Protein AF-A0AAD8B965-F1 (afdb_monomer)

Secondary structure (DSSP, 8-state):
--PPPPPP-----TTTPPP----HHHHHHHHHHHHHHHHHHHHHHHHHHHHHHHHHHHHHHHHHHHHHHHHHHHHTS--HHHHHHHSPEEEE-SS-EEEE--TTTS-TT-SS--SPPP-------S-----------S-HHHHHHHHHHHHHHHHHHHHHHHHHHHHHHHHHHHHHHHHHHHHHHHHHT--

pLDDT: mean 77.51, std 15.58, range [37.81, 97.12]

Mean predicted aligned error: 17.22 Å

Foldseek 3Di:
DDDDDDDDDDDQDPVNDDDDDDPVVVVVCVVCVVVVVVVVVVVVVVVVVLVVLVVLLVVLVVVLVVVVVVVCVVVPPPPPVCVVLADWDWDDDPPDIDIRHDPLVDPPVPPPPPDDDPPPPDPPPDDPPDPPPPPPPDDPVNVVSVVSNVVSVCVVVVVVVVVVVVVVVVVVVVVVVVVVVVVVVVVVVVD

Sequence (191 aa):
MATSRPKKTNPKNRKTKTFLEFDEKARSEYLRSFHKRKIDRKKLAREKQDKKILAERKEILKQARDLKASHLNQNSSIIPEISTLVDPEIYELPEHTVTIADIGEIDFVGKGGFHLGQNKGFSPESNADETTHTPVTGSKESKSIQHKLAACSNQLSSAKLNAKRMKKKHMLRMKFQAKKKGEKKGKKKKK

Solvent-accessible surface area (backbone atoms only — not comparable to full-atom values): 12141 Å² total; per-residue (Å²): 135,87,79,82,77,83,77,84,80,74,84,78,45,88,89,68,54,83,83,87,79,75,60,64,66,61,50,53,47,62,70,48,39,62,59,53,53,52,50,49,52,53,51,52,52,50,54,54,49,52,53,50,47,52,50,52,45,53,51,53,52,49,53,54,50,53,52,51,51,54,52,48,61,65,66,63,55,72,54,75,86,52,52,69,72,72,52,67,48,75,45,85,50,101,89,51,73,51,73,52,64,60,76,89,77,55,73,85,85,49,99,69,82,82,65,85,72,82,86,72,76,82,75,76,90,67,83,88,86,69,89,74,85,70,84,80,81,84,55,77,64,63,55,51,50,52,52,51,50,51,49,45,53,47,58,66,48,47,59,59,51,51,51,54,52,51,52,53,53,49,53,51,53,50,53,53,53,51,52,58,51,51,56,56,53,58,63,62,70,76,110

Structure (mmCIF, N/CA/C/O backbone):
data_AF-A0AAD8B965-F1
#
_entry.id   AF-A0AAD8B965-F1
#
loop_
_atom_site.group_PDB
_atom_site.id
_atom_site.type_symbol
_atom_site.label_atom_id
_atom_site.label_alt_id
_atom_site.label_comp_id
_atom_site.label_asym_id
_atom_site.label_entity_id
_atom_site.label_seq_id
_atom_site.pdbx_PDB_ins_code
_atom_site.Cartn_x
_atom_site.Cartn_y
_atom_site.Cartn_z
_atom_site.occupancy
_atom_site.B_iso_or_equiv
_atom_site.auth_seq_id
_atom_site.auth_comp_id
_atom_site.auth_asym_id
_atom_site.auth_atom_id
_atom_site.pdbx_PDB_model_num
ATOM 1 N N . MET A 1 1 ? -2.872 -38.553 -52.405 1.00 44.78 1 MET A N 1
ATOM 2 C CA . MET A 1 1 ? -1.884 -37.660 -51.759 1.00 44.78 1 MET A CA 1
ATOM 3 C C . MET A 1 1 ? -0.977 -37.095 -52.845 1.00 44.78 1 MET A C 1
ATOM 5 O O . MET A 1 1 ? -0.110 -37.810 -53.324 1.00 44.78 1 MET A O 1
ATOM 9 N N . ALA A 1 2 ? -1.236 -35.878 -53.333 1.00 50.19 2 ALA A N 1
ATOM 10 C CA . ALA A 1 2 ? -0.435 -35.287 -54.407 1.00 50.19 2 ALA A CA 1
ATOM 11 C C . ALA A 1 2 ? 0.816 -34.614 -53.819 1.00 50.19 2 ALA A C 1
ATOM 13 O O . ALA A 1 2 ? 0.716 -33.609 -53.121 1.00 50.19 2 ALA A O 1
ATOM 14 N N . THR A 1 3 ? 1.994 -35.173 -54.090 1.00 63.88 3 THR A N 1
ATOM 15 C CA . THR A 1 3 ? 3.287 -34.583 -53.721 1.00 63.88 3 THR A CA 1
ATOM 16 C C . THR A 1 3 ? 3.640 -33.471 -54.711 1.00 63.88 3 THR A C 1
ATOM 18 O O . THR A 1 3 ? 3.790 -33.726 -55.910 1.00 63.88 3 THR A O 1
ATOM 21 N N . SER A 1 4 ? 3.761 -32.229 -54.236 1.00 69.62 4 SER A N 1
ATOM 22 C CA . SER A 1 4 ? 4.141 -31.095 -55.082 1.00 69.62 4 SER A CA 1
ATOM 23 C C . SER A 1 4 ? 5.596 -31.232 -55.551 1.00 69.62 4 SER A C 1
ATOM 25 O O . SER A 1 4 ? 6.519 -31.416 -54.761 1.00 69.62 4 SER A O 1
ATOM 27 N N . ARG A 1 5 ? 5.809 -31.162 -56.871 1.00 72.88 5 ARG A N 1
ATOM 28 C CA . ARG A 1 5 ? 7.151 -31.147 -57.471 1.00 72.88 5 ARG A CA 1
ATOM 29 C C . ARG A 1 5 ? 7.876 -29.844 -57.093 1.00 72.88 5 ARG A C 1
ATOM 31 O O . ARG A 1 5 ? 7.256 -28.779 -57.182 1.00 72.88 5 ARG A O 1
ATOM 38 N N . PRO A 1 6 ? 9.167 -29.884 -56.714 1.00 68.50 6 PRO A N 1
ATOM 39 C CA . PRO A 1 6 ? 9.913 -28.672 -56.396 1.00 68.50 6 PRO A CA 1
ATOM 40 C C . PRO A 1 6 ? 10.009 -27.771 -57.636 1.00 68.50 6 PRO A C 1
ATOM 42 O O . PRO A 1 6 ? 10.398 -28.210 -58.720 1.00 68.50 6 PRO A O 1
ATOM 45 N N . LYS A 1 7 ? 9.617 -26.499 -57.488 1.00 75.00 7 LYS A N 1
ATOM 46 C CA . LYS A 1 7 ? 9.691 -25.501 -58.565 1.00 75.00 7 LYS A CA 1
ATOM 47 C C . LYS A 1 7 ? 11.157 -25.228 -58.917 1.00 75.00 7 LYS A C 1
ATOM 49 O O . LYS A 1 7 ? 11.952 -24.915 -58.033 1.00 75.00 7 LYS A O 1
ATOM 54 N N . LYS A 1 8 ? 11.497 -25.297 -60.210 1.00 69.94 8 LYS A N 1
ATOM 55 C CA . LYS A 1 8 ? 12.819 -24.912 -60.733 1.00 69.94 8 LYS A CA 1
ATOM 56 C C . LYS A 1 8 ? 13.090 -23.440 -60.401 1.00 69.94 8 LYS A C 1
ATOM 58 O O . LYS A 1 8 ? 12.331 -22.560 -60.806 1.00 69.94 8 LYS A O 1
ATOM 63 N N . THR A 1 9 ? 14.151 -23.170 -59.644 1.00 69.06 9 THR A N 1
ATOM 64 C CA . THR A 1 9 ? 14.560 -21.810 -59.278 1.00 69.06 9 THR A CA 1
ATOM 65 C C . THR A 1 9 ? 15.365 -21.189 -60.413 1.00 69.06 9 THR A C 1
ATOM 67 O O . THR A 1 9 ? 16.501 -21.591 -60.656 1.00 69.06 9 THR A O 1
ATOM 70 N N . ASN A 1 10 ? 14.788 -20.203 -61.098 1.00 72.31 10 ASN A N 1
ATOM 71 C CA . ASN A 1 10 ? 15.511 -19.404 -62.087 1.00 72.31 10 ASN A CA 1
ATOM 72 C C . ASN A 1 10 ? 16.634 -18.587 -61.410 1.00 72.31 10 ASN A C 1
ATOM 74 O O . ASN A 1 10 ? 16.470 -18.158 -60.260 1.00 72.31 10 ASN A O 1
ATOM 78 N N . PRO A 1 11 ? 17.767 -18.349 -62.096 1.00 75.12 11 PRO A N 1
ATOM 79 C CA . PRO A 1 11 ? 18.889 -17.601 -61.537 1.00 75.12 11 PRO A CA 1
ATOM 80 C C . PRO A 1 11 ? 18.475 -16.167 -61.169 1.00 75.12 11 PRO A C 1
ATOM 82 O O . PRO A 1 11 ? 17.891 -15.436 -61.969 1.00 75.12 11 PRO A O 1
ATOM 85 N N . LYS A 1 12 ? 18.767 -15.760 -59.925 1.00 77.06 12 LYS A N 1
ATOM 86 C CA . LYS A 1 12 ? 18.428 -14.427 -59.400 1.00 77.06 12 LYS A CA 1
ATOM 87 C C . LYS A 1 12 ? 19.371 -13.360 -59.965 1.00 77.06 12 LYS A C 1
ATOM 89 O O . LYS A 1 12 ? 20.449 -13.111 -59.422 1.00 77.06 12 LYS A O 1
ATOM 94 N N . ASN A 1 13 ? 18.910 -12.661 -60.995 1.00 77.56 13 ASN A N 1
ATOM 95 C CA . ASN A 1 13 ? 19.541 -11.462 -61.549 1.00 77.56 13 ASN A CA 1
ATOM 96 C C . ASN A 1 13 ? 19.343 -10.239 -60.638 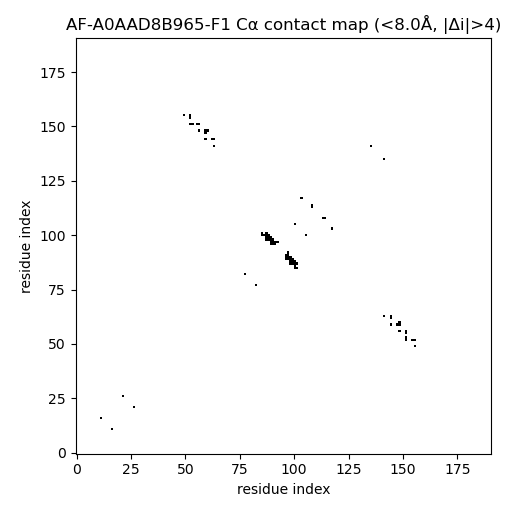1.00 77.56 13 ASN A C 1
ATOM 98 O O . ASN A 1 13 ? 18.435 -10.216 -59.806 1.00 77.56 13 ASN A O 1
ATOM 102 N N . ARG A 1 14 ? 20.158 -9.184 -60.814 1.00 76.94 14 ARG A N 1
ATOM 103 C CA . ARG A 1 14 ? 20.129 -7.952 -59.986 1.00 76.94 14 ARG A CA 1
ATOM 104 C C . ARG A 1 14 ? 18.737 -7.298 -59.908 1.00 76.94 14 ARG A C 1
ATOM 106 O O . ARG A 1 14 ? 18.413 -6.722 -58.881 1.00 76.94 14 ARG A O 1
ATOM 113 N N . LYS A 1 15 ? 17.917 -7.446 -60.960 1.00 77.69 15 LYS A N 1
ATOM 114 C CA . LYS A 1 15 ? 16.522 -6.965 -61.051 1.00 77.69 15 LYS A CA 1
ATOM 115 C C . LYS A 1 15 ? 15.495 -7.859 -60.331 1.00 77.69 15 LYS A C 1
ATOM 117 O O . LYS A 1 15 ? 14.422 -7.395 -59.988 1.00 77.69 15 LYS A O 1
ATOM 122 N N . THR A 1 16 ? 15.818 -9.132 -60.102 1.00 79.75 16 THR A N 1
ATOM 123 C CA . THR A 1 16 ? 14.945 -10.132 -59.446 1.00 79.75 16 THR A CA 1
ATOM 124 C C . THR A 1 16 ? 15.358 -10.433 -58.000 1.00 79.75 16 THR A C 1
ATOM 126 O O . THR A 1 16 ? 14.793 -11.319 -57.359 1.00 79.75 16 THR A O 1
ATOM 129 N N . LYS A 1 17 ? 16.385 -9.746 -57.480 1.00 84.94 17 LYS A N 1
ATOM 130 C CA . LYS A 1 17 ? 16.804 -9.869 -56.080 1.00 84.94 17 LYS A CA 1
ATOM 131 C C . LYS A 1 17 ? 15.895 -9.011 -55.202 1.00 84.94 17 LYS A C 1
ATOM 133 O O . LYS A 1 17 ? 15.689 -7.836 -55.471 1.00 84.94 17 LYS A O 1
ATOM 138 N N . THR A 1 18 ? 15.382 -9.615 -54.138 1.00 83.75 18 THR A N 1
ATOM 139 C CA . THR A 1 18 ? 14.646 -8.930 -53.075 1.00 83.75 18 THR A CA 1
ATOM 140 C C . THR A 1 18 ? 15.640 -8.246 -52.145 1.00 83.75 18 THR A C 1
ATOM 142 O O . THR A 1 18 ? 16.503 -8.919 -51.576 1.00 83.75 18 THR A O 1
ATOM 145 N N . PHE A 1 19 ? 15.524 -6.931 -51.987 1.00 80.31 19 PHE A N 1
ATOM 146 C CA . PHE A 1 19 ? 16.297 -6.183 -51.003 1.00 80.31 19 PHE A CA 1
ATOM 147 C C . PHE A 1 19 ? 15.576 -6.249 -49.658 1.00 80.31 19 PHE A C 1
ATOM 149 O O . PHE A 1 19 ? 14.417 -5.860 -49.547 1.00 80.31 19 PHE A O 1
ATOM 156 N N . LEU A 1 20 ? 16.256 -6.805 -48.656 1.00 83.62 20 LEU A N 1
ATOM 157 C CA . LEU A 1 20 ? 15.787 -6.812 -47.278 1.00 83.62 20 LEU A CA 1
ATOM 158 C C . LEU A 1 20 ? 16.433 -5.619 -46.574 1.00 83.62 20 LEU A C 1
ATOM 160 O O . LEU A 1 20 ? 17.597 -5.687 -46.182 1.00 83.62 20 LEU A O 1
ATOM 164 N N . GLU A 1 21 ? 15.690 -4.528 -46.453 1.00 88.19 21 GLU A N 1
ATOM 165 C CA . GLU A 1 21 ? 16.104 -3.371 -45.668 1.00 88.19 21 GLU A CA 1
ATOM 166 C C . GLU A 1 21 ? 15.424 -3.435 -44.304 1.00 88.19 21 GLU A C 1
ATOM 168 O O . GLU A 1 21 ? 14.207 -3.601 -44.198 1.00 88.19 21 GLU A O 1
ATOM 173 N N . PHE A 1 22 ? 16.223 -3.361 -43.245 1.00 87.88 22 PHE A N 1
ATOM 174 C CA . PHE A 1 22 ? 15.685 -3.271 -41.899 1.00 87.88 22 PHE A CA 1
ATOM 175 C C . PHE A 1 22 ? 15.398 -1.814 -41.587 1.00 87.88 22 PHE A C 1
ATOM 177 O O . PHE A 1 22 ? 16.290 -0.978 -41.699 1.00 87.88 22 PHE A O 1
ATOM 184 N N . ASP A 1 23 ? 14.199 -1.533 -41.086 1.00 93.94 23 ASP A N 1
ATOM 185 C CA . ASP A 1 23 ? 13.953 -0.254 -40.436 1.00 93.94 23 ASP A CA 1
ATOM 186 C C . ASP A 1 23 ? 14.857 -0.145 -39.197 1.00 93.94 23 ASP A C 1
ATOM 188 O O . ASP A 1 23 ? 14.687 -0.844 -38.188 1.00 93.94 23 ASP A O 1
ATOM 192 N N . GLU A 1 24 ? 15.858 0.731 -39.282 1.00 92.19 24 GLU A N 1
ATOM 193 C CA . GLU A 1 24 ? 16.830 0.953 -38.218 1.00 92.19 24 GLU A CA 1
ATOM 194 C C . GLU A 1 24 ? 16.165 1.423 -36.920 1.00 92.19 24 GLU A C 1
ATOM 196 O O . GLU A 1 24 ? 16.634 1.082 -35.826 1.00 92.19 24 GLU A O 1
ATOM 201 N N . LYS A 1 25 ? 15.039 2.147 -37.013 1.00 90.06 25 LYS A N 1
ATOM 202 C CA . LYS A 1 25 ? 14.284 2.606 -35.842 1.00 90.06 25 LYS A CA 1
ATOM 203 C C . LYS A 1 25 ? 13.639 1.419 -35.142 1.00 90.06 25 LYS A C 1
ATOM 205 O O . LYS A 1 25 ? 13.906 1.218 -33.953 1.00 90.06 25 LYS A O 1
ATOM 210 N N . ALA A 1 26 ? 12.906 0.583 -35.877 1.00 89.75 26 ALA A N 1
ATOM 211 C CA . ALA A 1 26 ? 12.306 -0.641 -35.349 1.00 89.75 26 ALA A CA 1
ATOM 212 C C . ALA A 1 26 ? 13.366 -1.602 -34.781 1.00 89.75 26 ALA A C 1
ATOM 214 O O . ALA A 1 26 ? 13.198 -2.149 -33.689 1.00 89.75 26 ALA A O 1
ATOM 215 N N . ARG A 1 27 ? 14.515 -1.745 -35.456 1.00 88.81 27 ARG A N 1
ATOM 216 C CA . ARG A 1 27 ? 15.652 -2.538 -34.961 1.00 88.81 27 ARG A CA 1
ATOM 217 C C . ARG A 1 27 ? 16.195 -1.985 -33.646 1.00 88.81 27 ARG A C 1
ATOM 219 O O . ARG A 1 27 ? 16.423 -2.742 -32.701 1.00 88.81 27 ARG A O 1
ATOM 226 N N . SER A 1 28 ? 16.406 -0.673 -33.566 1.00 88.19 28 SER A N 1
ATOM 227 C CA . SER A 1 28 ? 16.925 -0.027 -32.358 1.00 88.19 28 SER A CA 1
ATOM 228 C C . SER A 1 28 ? 15.962 -0.165 -31.174 1.00 88.19 28 SER A C 1
ATOM 230 O O . SER A 1 28 ? 16.399 -0.413 -30.047 1.00 88.19 28 SER A O 1
ATOM 232 N N . GLU A 1 29 ? 14.656 -0.074 -31.427 1.00 88.38 29 GLU A N 1
ATOM 233 C CA . GLU A 1 29 ? 13.612 -0.260 -30.427 1.00 88.38 29 GLU A CA 1
ATOM 234 C C . GLU A 1 29 ? 13.529 -1.714 -29.964 1.00 88.38 29 GLU A C 1
ATOM 236 O O . GLU A 1 29 ? 13.528 -1.969 -28.756 1.00 88.38 29 GLU A O 1
ATOM 241 N N . TYR A 1 30 ? 13.547 -2.666 -30.896 1.00 86.69 30 TYR A N 1
ATOM 242 C CA . TYR A 1 30 ? 13.560 -4.093 -30.596 1.00 86.69 30 TYR A CA 1
ATOM 243 C C . TYR A 1 30 ? 14.762 -4.467 -29.719 1.00 86.69 30 TYR A C 1
ATOM 245 O O . TYR A 1 30 ? 14.600 -5.110 -28.678 1.00 86.69 30 TYR A O 1
ATOM 253 N N . LEU A 1 31 ? 15.957 -3.977 -30.058 1.00 87.69 31 LEU A N 1
ATOM 254 C CA . LEU A 1 31 ? 17.174 -4.220 -29.279 1.00 87.69 31 LEU A CA 1
ATOM 255 C C . LEU A 1 31 ? 17.156 -3.513 -27.911 1.00 87.69 31 LEU A C 1
ATOM 257 O O . LEU A 1 31 ? 17.631 -4.070 -26.919 1.00 87.69 31 LEU A O 1
ATOM 261 N N . ARG A 1 32 ? 16.563 -2.316 -27.801 1.00 87.69 32 ARG A N 1
ATOM 262 C CA . ARG A 1 32 ? 16.412 -1.595 -26.518 1.00 87.69 32 ARG A CA 1
ATOM 263 C C . ARG A 1 32 ? 15.231 -2.083 -25.668 1.00 87.69 32 ARG A C 1
ATOM 265 O O . ARG A 1 32 ? 15.167 -1.766 -24.475 1.00 87.69 32 ARG A O 1
ATOM 272 N N . SER A 1 33 ? 14.326 -2.882 -26.232 1.00 88.69 33 SER A N 1
ATOM 273 C CA . SER A 1 33 ? 13.094 -3.355 -25.583 1.00 88.69 33 SER A CA 1
ATOM 274 C C . SER A 1 33 ? 13.343 -4.146 -24.295 1.00 88.69 33 SER A C 1
ATOM 276 O O . SER A 1 33 ? 12.502 -4.154 -23.398 1.00 88.69 33 SER A O 1
ATOM 278 N N . PHE A 1 34 ? 14.504 -4.792 -24.146 1.00 89.12 34 PHE A N 1
ATOM 279 C CA . PHE A 1 34 ? 14.860 -5.522 -22.926 1.00 89.12 34 PHE A CA 1
ATOM 280 C C . PHE A 1 34 ? 14.922 -4.609 -21.702 1.00 89.12 34 PHE A C 1
ATOM 282 O O . PHE A 1 34 ? 14.469 -4.992 -20.620 1.00 89.12 34 PHE A O 1
ATOM 289 N N . HIS A 1 35 ? 15.452 -3.394 -21.868 1.00 88.50 35 HIS A N 1
ATOM 290 C CA . HIS A 1 35 ? 15.489 -2.410 -20.794 1.00 88.50 35 HIS A CA 1
ATOM 291 C C . HIS A 1 35 ? 14.080 -1.926 -20.446 1.00 88.50 35 HIS A C 1
ATOM 293 O O . HIS A 1 35 ? 13.740 -1.894 -19.263 1.00 88.50 35 HIS A O 1
ATOM 299 N N . LYS A 1 36 ? 13.252 -1.649 -21.468 1.00 90.06 36 LYS A N 1
ATOM 300 C CA . LYS A 1 36 ? 11.836 -1.277 -21.303 1.00 90.06 36 LYS A CA 1
ATOM 301 C C . LYS A 1 36 ? 11.087 -2.351 -20.505 1.00 90.06 36 LYS A C 1
ATOM 303 O O . LYS A 1 36 ? 10.691 -2.104 -19.372 1.00 90.06 36 LYS A O 1
ATOM 308 N N . ARG A 1 37 ? 11.101 -3.603 -20.979 1.00 90.88 37 ARG A N 1
ATOM 309 C CA . ARG A 1 37 ? 10.468 -4.745 -20.294 1.00 90.88 37 ARG A CA 1
ATOM 310 C C . ARG A 1 37 ? 10.995 -4.960 -18.874 1.00 90.88 37 ARG A C 1
ATOM 312 O O . ARG A 1 37 ? 10.243 -5.345 -17.984 1.00 90.88 37 ARG A O 1
ATOM 319 N N . LYS A 1 38 ? 12.291 -4.732 -18.624 1.00 94.88 38 LYS A N 1
ATOM 320 C CA . LYS A 1 38 ? 12.863 -4.818 -17.269 1.00 94.88 38 LYS A CA 1
ATOM 321 C C . LYS A 1 38 ? 12.307 -3.728 -16.351 1.00 94.88 38 LYS A C 1
ATOM 323 O O . LYS A 1 38 ? 12.058 -4.013 -15.181 1.00 94.88 38 LYS A O 1
ATOM 328 N N . ILE A 1 39 ? 12.139 -2.504 -16.847 1.00 93.69 39 ILE A N 1
ATOM 329 C CA . ILE A 1 39 ? 11.491 -1.419 -16.101 1.00 93.69 39 ILE A CA 1
ATOM 330 C C . ILE A 1 39 ? 10.025 -1.764 -15.845 1.00 93.69 39 ILE A C 1
ATOM 332 O O . ILE A 1 39 ? 9.587 -1.659 -14.700 1.00 93.69 39 ILE A O 1
ATOM 336 N N . ASP A 1 40 ? 9.308 -2.249 -16.855 1.00 93.69 40 ASP A N 1
ATOM 337 C CA . ASP A 1 40 ? 7.887 -2.587 -16.746 1.00 93.69 40 ASP A CA 1
ATOM 338 C C . ASP A 1 40 ? 7.660 -3.689 -15.714 1.00 93.69 40 ASP A C 1
ATOM 340 O O . ASP A 1 40 ? 6.857 -3.527 -14.798 1.00 93.69 40 ASP A O 1
ATOM 344 N N . ARG A 1 41 ? 8.463 -4.761 -15.755 1.00 96.19 41 ARG A N 1
ATOM 345 C CA . ARG A 1 41 ? 8.431 -5.815 -14.729 1.00 96.19 41 ARG A CA 1
ATOM 346 C C . ARG A 1 41 ? 8.687 -5.269 -13.324 1.00 96.19 41 ARG A C 1
ATOM 348 O O . ARG A 1 41 ? 8.003 -5.664 -12.386 1.00 96.19 41 ARG A O 1
ATOM 3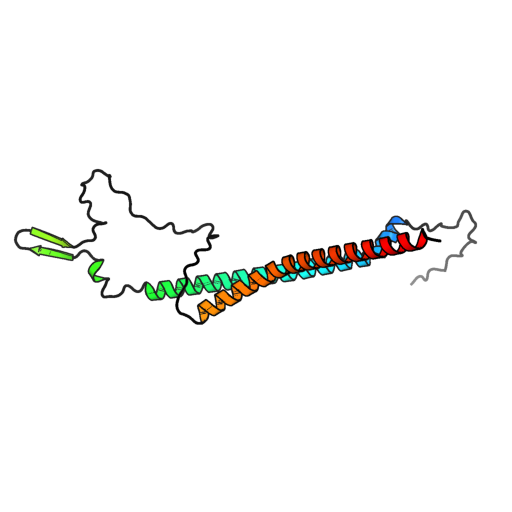55 N N . LYS A 1 42 ? 9.642 -4.345 -13.157 1.00 94.38 42 LYS A N 1
ATOM 356 C CA . LYS A 1 42 ? 9.905 -3.695 -11.858 1.00 94.38 42 LYS A CA 1
ATOM 357 C C . LYS A 1 42 ? 8.749 -2.806 -11.404 1.00 94.38 42 LYS A C 1
ATOM 359 O O . LYS A 1 42 ? 8.489 -2.718 -10.208 1.00 94.38 42 LYS A O 1
ATOM 364 N N . LYS A 1 43 ? 8.095 -2.100 -12.327 1.00 94.69 43 LYS A N 1
ATOM 365 C CA 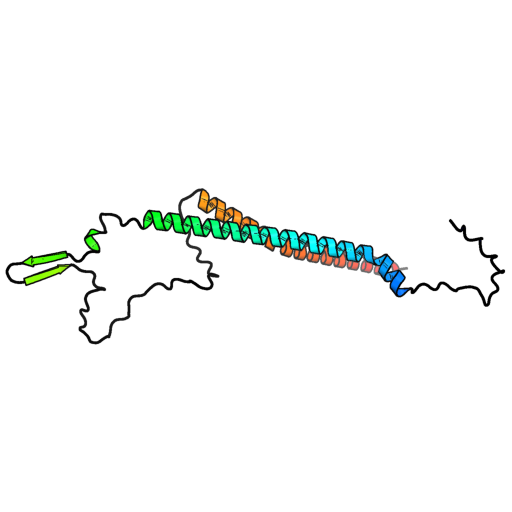. LYS A 1 43 ? 6.922 -1.271 -12.034 1.00 94.69 43 LYS A CA 1
ATOM 366 C C . LYS A 1 43 ? 5.762 -2.153 -11.575 1.00 94.69 43 LYS A C 1
ATOM 368 O O . LYS A 1 43 ? 5.263 -1.947 -10.478 1.00 94.69 43 LYS A O 1
ATOM 373 N N . LEU A 1 44 ? 5.462 -3.203 -12.333 1.00 97.12 44 LEU A N 1
ATOM 374 C CA . LEU A 1 44 ? 4.409 -4.167 -12.030 1.00 97.12 44 LEU A CA 1
ATOM 375 C C . LEU A 1 44 ? 4.648 -4.883 -10.691 1.00 97.12 44 LEU A C 1
ATOM 377 O O . LEU A 1 44 ? 3.721 -5.041 -9.903 1.00 97.12 44 LEU A O 1
ATOM 381 N N . ALA A 1 45 ? 5.890 -5.278 -10.390 1.00 95.44 45 ALA A N 1
ATOM 382 C CA . ALA A 1 45 ? 6.230 -5.871 -9.096 1.00 95.44 45 ALA A CA 1
ATOM 383 C C . ALA A 1 45 ? 5.987 -4.902 -7.925 1.00 95.44 45 ALA A C 1
ATOM 385 O O . ALA A 1 45 ? 5.411 -5.312 -6.920 1.00 95.44 45 ALA A O 1
ATOM 386 N N . ARG A 1 46 ? 6.364 -3.622 -8.071 1.00 91.12 46 ARG A N 1
ATOM 387 C CA . ARG A 1 46 ? 6.099 -2.589 -7.054 1.00 91.12 46 ARG A CA 1
ATOM 388 C C . ARG A 1 46 ? 4.607 -2.354 -6.858 1.00 91.12 46 ARG A C 1
ATOM 390 O O . ARG A 1 46 ? 4.142 -2.411 -5.733 1.00 91.12 46 ARG A O 1
ATOM 397 N N . GLU A 1 47 ? 3.849 -2.195 -7.939 1.00 94.19 47 GLU A N 1
ATOM 398 C CA . GLU A 1 47 ? 2.395 -2.010 -7.860 1.00 94.19 47 GLU A CA 1
ATOM 399 C C . GLU A 1 47 ? 1.699 -3.199 -7.187 1.00 94.19 47 GLU A C 1
ATOM 401 O O . GLU A 1 47 ? 0.777 -3.012 -6.398 1.00 94.19 47 GLU A O 1
ATOM 406 N N . LYS A 1 48 ? 2.148 -4.432 -7.459 1.00 95.88 48 LYS A N 1
ATOM 407 C CA . LYS A 1 48 ? 1.646 -5.625 -6.763 1.00 95.88 48 LYS A CA 1
ATOM 408 C C . LYS A 1 48 ? 1.967 -5.600 -5.269 1.00 95.88 48 LYS A C 1
ATOM 410 O O . LYS A 1 48 ? 1.118 -6.001 -4.482 1.00 95.88 48 LYS A O 1
ATOM 415 N N . GLN A 1 49 ? 3.162 -5.161 -4.877 1.00 93.00 49 GLN A N 1
ATOM 416 C CA . GLN A 1 49 ? 3.530 -5.025 -3.464 1.00 93.00 49 GLN A CA 1
ATOM 417 C C . GLN A 1 49 ? 2.707 -3.934 -2.771 1.00 93.00 49 GLN A C 1
ATOM 419 O O . GLN A 1 49 ? 2.126 -4.198 -1.724 1.00 93.00 49 GLN A O 1
ATOM 424 N N . ASP A 1 50 ? 2.572 -2.759 -3.387 1.00 91.94 50 ASP A N 1
ATOM 425 C CA . ASP A 1 50 ? 1.796 -1.645 -2.833 1.00 91.94 50 ASP A CA 1
ATOM 426 C C . ASP A 1 50 ? 0.320 -2.034 -2.647 1.00 91.94 50 ASP A C 1
ATOM 428 O O . ASP A 1 50 ? -0.267 -1.770 -1.599 1.00 91.94 50 ASP A O 1
ATOM 432 N N . LYS A 1 51 ? -0.269 -2.741 -3.623 1.00 95.44 51 LYS A N 1
ATOM 433 C CA . LYS A 1 51 ? -1.638 -3.275 -3.520 1.00 95.44 51 LYS A CA 1
ATOM 434 C C . LYS A 1 51 ? -1.803 -4.253 -2.355 1.00 95.44 51 LYS A C 1
ATOM 436 O O . LYS A 1 51 ? -2.818 -4.184 -1.670 1.00 95.44 51 LYS A O 1
ATOM 441 N N . LYS A 1 52 ? -0.825 -5.136 -2.119 1.00 95.19 52 LYS A N 1
ATOM 442 C CA . LYS A 1 52 ? -0.847 -6.068 -0.979 1.00 95.19 52 LYS A CA 1
ATOM 443 C C . LYS A 1 52 ? -0.816 -5.321 0.353 1.00 95.19 52 LYS A C 1
ATOM 445 O O . LYS A 1 52 ? -1.688 -5.548 1.178 1.00 95.19 52 LYS A O 1
ATOM 450 N N . ILE A 1 53 ? 0.094 -4.358 0.508 1.00 94.50 53 ILE A N 1
ATOM 451 C CA . ILE A 1 53 ? 0.213 -3.565 1.743 1.00 94.50 53 ILE A CA 1
ATOM 452 C C . ILE A 1 53 ? -1.063 -2.750 2.009 1.00 94.50 53 ILE A C 1
ATOM 454 O O . ILE A 1 53 ? -1.500 -2.622 3.150 1.00 94.50 53 ILE A O 1
ATOM 458 N N . LEU A 1 54 ? -1.691 -2.198 0.965 1.00 94.50 54 LEU A N 1
ATOM 459 C CA . LEU A 1 54 ? -2.962 -1.481 1.106 1.00 94.50 54 LEU A CA 1
ATOM 460 C C . LEU A 1 54 ? -4.114 -2.407 1.517 1.00 94.50 54 LEU A C 1
ATOM 462 O O . LEU A 1 54 ? -4.930 -2.015 2.350 1.00 94.50 54 LEU A O 1
ATOM 466 N N . ALA A 1 55 ? -4.175 -3.618 0.958 1.00 95.75 55 ALA A N 1
ATOM 467 C CA . ALA A 1 55 ? -5.166 -4.619 1.345 1.00 95.75 55 ALA A CA 1
ATOM 468 C C . ALA A 1 55 ? -4.978 -5.058 2.807 1.00 95.75 55 ALA A C 1
ATOM 470 O O . ALA A 1 55 ? -5.934 -5.006 3.576 1.00 95.75 55 ALA A O 1
ATOM 471 N N . GLU A 1 56 ? -3.741 -5.368 3.209 1.00 93.69 56 GLU A N 1
ATOM 472 C CA . GLU A 1 56 ? -3.384 -5.696 4.596 1.00 93.69 56 GLU A CA 1
ATOM 473 C C . GLU A 1 56 ? -3.764 -4.555 5.550 1.00 93.69 56 GLU A C 1
ATOM 475 O O . GLU A 1 56 ? -4.407 -4.776 6.573 1.00 93.69 56 GLU A O 1
ATOM 480 N N . ARG A 1 57 ? -3.456 -3.300 5.192 1.00 93.50 57 ARG A N 1
ATOM 481 C CA . ARG A 1 57 ? -3.847 -2.130 5.992 1.00 93.50 57 ARG A CA 1
ATOM 482 C C . ARG A 1 57 ? -5.364 -2.035 6.165 1.00 93.50 57 ARG A C 1
ATOM 484 O O . ARG A 1 57 ? -5.819 -1.729 7.265 1.00 93.50 57 ARG A O 1
ATOM 491 N N . LYS A 1 58 ? -6.141 -2.271 5.102 1.00 95.25 58 LYS A N 1
ATOM 492 C CA . LYS A 1 58 ? -7.612 -2.238 5.155 1.00 95.25 58 LYS A CA 1
ATOM 493 C C . LYS A 1 58 ? -8.160 -3.325 6.080 1.00 95.25 58 LYS A C 1
ATOM 495 O O . LYS A 1 58 ? -9.073 -3.057 6.854 1.00 95.25 58 LYS A O 1
ATOM 500 N N . GLU A 1 59 ? -7.591 -4.522 6.022 1.00 95.31 59 GLU A N 1
ATOM 501 C CA . GLU A 1 59 ? -7.977 -5.632 6.890 1.00 95.31 59 GLU A CA 1
ATOM 502 C C . GLU A 1 59 ? -7.663 -5.342 8.362 1.00 95.31 59 GLU A C 1
ATOM 504 O O . GLU A 1 59 ? -8.527 -5.508 9.219 1.00 95.31 59 GLU A O 1
ATOM 509 N N . ILE A 1 60 ? -6.476 -4.806 8.659 1.00 92.56 60 ILE A N 1
ATOM 510 C CA . ILE A 1 60 ? -6.098 -4.434 10.029 1.00 92.56 60 ILE A CA 1
ATOM 511 C C . ILE A 1 60 ? -6.992 -3.300 10.564 1.00 92.56 60 ILE A C 1
ATOM 513 O O . ILE A 1 60 ? -7.373 -3.313 11.732 1.00 92.56 60 ILE A O 1
ATOM 517 N N . LEU A 1 61 ? -7.362 -2.327 9.723 1.00 92.56 61 LEU A N 1
ATOM 518 C CA . LEU A 1 61 ? -8.315 -1.275 10.100 1.00 92.56 61 LEU A CA 1
ATOM 519 C C . LEU A 1 61 ? -9.699 -1.846 10.423 1.00 92.56 61 LEU A C 1
ATOM 521 O O . LEU A 1 61 ? -10.327 -1.407 11.385 1.00 92.56 61 LEU A O 1
ATOM 525 N N . LYS A 1 62 ? -10.159 -2.837 9.650 1.00 93.94 62 LYS A N 1
ATOM 526 C CA . LYS A 1 62 ? -11.407 -3.547 9.942 1.00 93.94 62 LYS A CA 1
ATOM 527 C C . LYS A 1 62 ? -11.322 -4.257 11.296 1.00 93.94 62 LYS A C 1
ATOM 529 O O . LYS A 1 62 ? -12.169 -4.013 12.143 1.00 93.94 62 LYS A O 1
ATOM 534 N N . GLN A 1 63 ? -10.254 -5.019 11.542 1.00 91.44 63 GLN A N 1
ATOM 535 C CA . GLN A 1 63 ? -10.021 -5.681 12.835 1.00 91.44 63 GLN A CA 1
ATOM 536 C C . GLN A 1 63 ? -10.022 -4.683 14.002 1.00 91.44 63 GLN A C 1
ATOM 538 O O . GLN A 1 63 ? -10.619 -4.942 15.042 1.00 91.44 63 GLN A O 1
ATOM 543 N N . ALA A 1 64 ? -9.397 -3.514 13.829 1.00 90.44 64 ALA A N 1
ATOM 544 C CA . ALA A 1 64 ? -9.399 -2.462 14.843 1.00 90.44 64 ALA A CA 1
ATOM 545 C C . ALA A 1 64 ? -10.815 -1.937 15.140 1.00 90.44 64 ALA A C 1
ATOM 547 O O . ALA A 1 64 ? -11.152 -1.690 16.299 1.00 90.44 64 ALA A O 1
ATOM 548 N N . ARG A 1 65 ? -11.644 -1.765 14.101 1.00 89.50 65 ARG A N 1
ATOM 549 C CA . ARG A 1 65 ? -13.036 -1.318 14.238 1.00 89.50 65 ARG A CA 1
ATOM 550 C C . ARG A 1 65 ? -13.896 -2.374 14.926 1.00 89.50 65 ARG A C 1
ATOM 552 O O . ARG A 1 65 ? -14.646 -2.021 15.830 1.00 89.50 65 ARG A O 1
ATOM 559 N N . ASP A 1 66 ? -13.739 -3.636 14.541 1.00 89.50 66 ASP A N 1
ATOM 560 C CA . ASP A 1 66 ? -14.485 -4.762 15.106 1.00 89.50 66 ASP A CA 1
ATOM 561 C C . ASP A 1 66 ? -14.173 -4.926 16.604 1.00 89.50 66 ASP A C 1
ATOM 563 O O . ASP A 1 66 ? -15.091 -5.035 17.412 1.00 89.50 66 ASP A O 1
ATOM 567 N N . LEU A 1 67 ? -12.898 -4.817 17.002 1.00 87.94 67 LEU A N 1
ATOM 568 C CA . LEU A 1 67 ? -12.507 -4.831 18.418 1.00 87.94 67 LEU A CA 1
ATOM 569 C C . LEU A 1 67 ? -13.045 -3.633 19.207 1.00 87.94 67 LEU A C 1
ATOM 571 O O . LEU A 1 67 ? -13.403 -3.761 20.378 1.00 87.94 67 LEU A O 1
ATOM 575 N N . LYS A 1 68 ? -13.094 -2.445 18.593 1.00 85.94 68 LYS A N 1
ATOM 576 C CA . LYS A 1 68 ? -13.684 -1.267 19.242 1.00 85.94 68 LYS A CA 1
ATOM 577 C C . LYS A 1 68 ? -15.184 -1.471 19.465 1.00 85.94 68 LYS A C 1
ATOM 579 O O . LYS A 1 68 ? -15.677 -1.147 20.540 1.00 85.94 68 LYS A O 1
ATOM 584 N N . ALA A 1 69 ? -15.888 -2.015 18.473 1.00 86.31 69 ALA A N 1
ATOM 585 C CA . ALA A 1 69 ? -17.311 -2.317 18.573 1.00 86.31 69 ALA A CA 1
ATOM 586 C C . ALA A 1 69 ? -17.590 -3.395 19.630 1.00 86.31 69 ALA A C 1
ATOM 588 O O . ALA A 1 69 ? -18.482 -3.215 20.452 1.00 86.31 69 ALA A O 1
ATOM 589 N N . SER A 1 70 ? -16.794 -4.470 19.680 1.00 84.31 70 SER A N 1
ATOM 590 C CA . SER A 1 70 ? -16.958 -5.510 20.701 1.00 84.31 70 SER A CA 1
ATOM 591 C C . SER A 1 70 ? -16.727 -4.970 22.110 1.00 84.31 70 SER A C 1
ATOM 593 O O . SER A 1 70 ? -17.489 -5.289 23.016 1.00 84.31 70 SER A O 1
ATOM 595 N N . HIS A 1 71 ? -15.713 -4.120 22.298 1.00 81.44 71 HIS A N 1
ATOM 596 C CA . HIS A 1 71 ? -15.456 -3.503 23.595 1.00 81.44 71 HIS A CA 1
ATOM 597 C C . HIS A 1 71 ? -16.568 -2.524 23.991 1.00 81.44 71 HIS A C 1
ATOM 599 O O . HIS A 1 71 ? -16.968 -2.492 25.149 1.00 81.44 71 HIS A O 1
ATOM 605 N N . LEU A 1 72 ? -17.106 -1.750 23.043 1.00 79.38 72 LEU A N 1
ATOM 606 C CA . LEU A 1 72 ? -18.241 -0.868 23.315 1.00 79.38 72 LEU A CA 1
ATOM 607 C C . LEU A 1 72 ? -19.483 -1.668 23.721 1.00 79.38 72 LEU A C 1
ATOM 609 O O . LEU A 1 72 ? -20.090 -1.330 24.723 1.00 79.38 72 LEU A O 1
ATOM 613 N N . ASN A 1 73 ? -19.799 -2.756 23.014 1.00 76.38 73 ASN A N 1
ATOM 614 C CA . ASN A 1 73 ? -20.946 -3.613 23.327 1.00 76.38 73 ASN A CA 1
ATOM 615 C C . ASN A 1 73 ? -20.818 -4.307 24.695 1.00 76.38 73 ASN A C 1
ATOM 617 O O . ASN A 1 73 ? -21.813 -4.521 25.376 1.00 76.38 73 ASN A O 1
ATOM 621 N N . GLN A 1 74 ? -19.597 -4.664 25.108 1.00 73.62 74 GLN A N 1
ATOM 622 C CA . GLN A 1 74 ? -19.346 -5.223 26.441 1.00 73.62 74 GLN A CA 1
ATOM 623 C C . GLN A 1 74 ? -19.544 -4.181 27.549 1.00 73.62 74 GLN A C 1
ATOM 625 O O . GLN A 1 74 ? -20.090 -4.505 28.598 1.00 73.62 74 GLN A O 1
ATOM 630 N N . ASN A 1 75 ? -19.124 -2.935 27.315 1.00 65.50 75 ASN A N 1
ATOM 631 C CA . ASN A 1 75 ? -19.268 -1.845 28.285 1.00 65.50 75 ASN A CA 1
ATOM 632 C C . ASN A 1 75 ? -20.634 -1.137 28.216 1.00 65.50 75 ASN A C 1
ATOM 634 O O . ASN A 1 75 ? -20.959 -0.375 29.117 1.00 65.50 75 ASN A O 1
ATOM 638 N N . SER A 1 76 ? -21.427 -1.352 27.160 1.00 62.62 76 SER A N 1
ATOM 639 C CA . SER A 1 76 ? -22.784 -0.809 27.027 1.00 62.62 76 SER A CA 1
ATOM 640 C C . SER A 1 76 ? -23.834 -1.646 27.752 1.00 62.62 76 SER A C 1
ATOM 642 O O . SER A 1 76 ? -25.015 -1.312 27.689 1.00 62.62 76 SER A O 1
ATOM 644 N N . SER A 1 77 ? -23.439 -2.743 28.410 1.00 62.28 77 SER A N 1
ATOM 645 C CA . SER A 1 77 ? -24.295 -3.358 29.418 1.00 62.28 77 SER A CA 1
ATOM 646 C C . SER A 1 77 ? -24.450 -2.322 30.525 1.00 62.28 77 SER A C 1
ATOM 648 O O . SER A 1 77 ? -23.497 -2.052 31.252 1.00 62.28 77 SER A O 1
ATOM 650 N N . ILE A 1 78 ? -25.620 -1.683 30.567 1.00 60.16 78 ILE A N 1
ATOM 651 C CA . ILE A 1 78 ? -25.987 -0.684 31.568 1.00 60.16 78 ILE A CA 1
ATOM 652 C C . ILE A 1 78 ? -25.587 -1.244 32.930 1.00 60.16 78 ILE A C 1
ATOM 654 O O . ILE A 1 78 ? -26.015 -2.335 33.311 1.00 60.16 78 ILE A O 1
ATOM 658 N N . ILE A 1 79 ? -24.699 -0.533 33.623 1.00 69.00 79 ILE A N 1
ATOM 659 C CA . ILE A 1 79 ? -24.319 -0.896 34.983 1.00 69.00 79 ILE A CA 1
ATOM 660 C C . ILE A 1 79 ? -25.623 -0.843 35.791 1.00 69.00 79 ILE A C 1
ATOM 662 O O . ILE A 1 79 ? -26.284 0.196 35.757 1.00 69.00 79 ILE A O 1
ATOM 666 N N . PRO A 1 80 ? -26.032 -1.926 36.473 1.00 69.00 80 PRO A N 1
ATOM 667 C CA . PRO A 1 80 ? -27.337 -1.996 37.137 1.00 69.00 80 PRO A CA 1
ATOM 668 C C . PRO A 1 80 ? -27.524 -0.915 38.214 1.00 69.00 80 PRO A C 1
ATOM 670 O O . PRO A 1 80 ? -28.645 -0.547 38.534 1.00 69.00 80 PRO A O 1
ATOM 673 N N . GLU A 1 81 ? -26.432 -0.353 38.735 1.00 67.31 81 GLU A N 1
ATOM 674 C CA . GLU A 1 81 ? -26.458 0.791 39.657 1.00 67.31 81 GLU A CA 1
ATOM 675 C C . GLU A 1 81 ? -26.878 2.110 38.984 1.00 67.31 81 GLU A C 1
ATOM 677 O O . GLU A 1 81 ? -27.329 3.023 39.663 1.00 67.31 81 GLU A O 1
ATOM 682 N N . ILE A 1 82 ? -26.726 2.231 37.660 1.00 67.56 82 ILE A N 1
ATOM 683 C CA . ILE A 1 82 ? -27.057 3.441 36.891 1.00 67.56 82 ILE A CA 1
ATOM 684 C C . ILE A 1 82 ? -28.427 3.304 36.217 1.00 67.56 82 ILE A C 1
ATOM 686 O O . ILE A 1 82 ? -29.054 4.318 35.931 1.00 67.56 82 ILE A O 1
ATOM 690 N N . SER A 1 83 ? -28.938 2.084 35.988 1.00 66.50 83 SER A N 1
ATOM 691 C CA . SER A 1 83 ? -30.270 1.907 35.380 1.00 66.50 83 SER A CA 1
ATOM 692 C C . SER A 1 83 ? -31.375 2.573 36.195 1.00 66.50 83 SER A C 1
ATOM 694 O O . SER A 1 83 ? -32.285 3.146 35.613 1.00 66.50 83 SER A O 1
ATOM 696 N N . THR A 1 84 ? -31.262 2.571 37.526 1.00 66.31 84 THR A N 1
ATOM 697 C CA . THR A 1 84 ? -32.231 3.232 38.414 1.00 66.31 84 THR A CA 1
ATOM 698 C C . THR A 1 84 ? -32.179 4.760 38.343 1.00 66.31 84 THR A C 1
ATOM 700 O O . THR A 1 84 ? -33.128 5.404 38.755 1.00 66.31 84 THR A O 1
ATOM 703 N N . LEU A 1 85 ? -31.094 5.359 37.829 1.00 69.19 85 LEU A N 1
ATOM 704 C CA . LEU A 1 85 ? -30.992 6.813 37.628 1.00 69.19 85 LEU A CA 1
ATOM 705 C C . LEU A 1 85 ? -31.566 7.268 36.277 1.00 69.19 85 LEU A C 1
ATOM 707 O O . LEU A 1 85 ? -31.758 8.464 36.077 1.00 69.19 85 LEU A O 1
ATOM 711 N N . VAL A 1 86 ? -31.755 6.341 35.333 1.00 66.44 86 VAL A N 1
ATOM 712 C CA . VAL A 1 86 ? -32.220 6.650 33.972 1.00 66.44 86 VAL A CA 1
ATOM 713 C C . VAL A 1 86 ? -33.744 6.693 33.905 1.00 66.44 86 VAL A C 1
ATOM 715 O O . VAL A 1 86 ? -34.290 7.496 33.153 1.00 66.44 86 VAL A O 1
ATOM 718 N N . ASP A 1 87 ? -34.425 5.859 34.688 1.00 75.56 87 ASP A N 1
ATOM 719 C CA . ASP A 1 87 ? -35.883 5.830 34.706 1.00 75.56 87 ASP A CA 1
ATOM 720 C C . ASP A 1 87 ? -36.432 6.902 35.666 1.00 75.56 87 ASP A C 1
ATOM 722 O O . ASP A 1 87 ? -35.944 7.024 36.792 1.00 75.56 87 ASP A O 1
ATOM 726 N N . PRO A 1 88 ? -37.449 7.686 35.260 1.00 76.81 88 PRO A N 1
ATOM 727 C CA . PRO A 1 88 ? -38.018 8.712 36.120 1.00 76.81 88 PRO A CA 1
ATOM 728 C C . PRO A 1 88 ? -38.758 8.076 37.303 1.00 76.81 88 PRO A C 1
ATOM 730 O O . PRO A 1 88 ? -39.753 7.370 37.124 1.00 76.81 88 PRO A O 1
ATOM 733 N N . GLU A 1 89 ? -38.304 8.352 38.525 1.00 83.38 89 GLU A N 1
ATOM 734 C CA . GLU A 1 89 ? -38.970 7.883 39.742 1.00 83.38 89 GLU A CA 1
ATOM 735 C C . GLU A 1 89 ? -40.073 8.863 40.160 1.00 83.38 89 GLU A C 1
ATOM 737 O O . GLU A 1 89 ? -39.825 10.050 40.400 1.00 83.38 89 GLU A O 1
ATOM 742 N N . ILE A 1 90 ? -41.308 8.361 40.255 1.00 86.06 90 ILE A N 1
ATOM 743 C CA . ILE A 1 90 ? -42.488 9.135 40.653 1.00 86.06 90 ILE A CA 1
ATOM 744 C C . ILE A 1 90 ? -42.867 8.753 42.082 1.00 86.06 90 ILE A C 1
ATOM 746 O O . ILE A 1 90 ? -43.216 7.606 42.358 1.00 86.06 90 ILE A O 1
ATOM 750 N N . TYR A 1 91 ? -42.848 9.735 42.978 1.00 89.00 91 TYR A N 1
ATOM 751 C CA . TYR A 1 91 ? -43.303 9.594 44.354 1.00 89.00 91 TYR A CA 1
ATOM 752 C C . TYR A 1 91 ? -44.631 10.334 44.534 1.00 89.00 91 TYR A C 1
ATOM 754 O O . TYR A 1 91 ? -44.696 11.558 44.394 1.00 89.00 91 TYR A O 1
ATO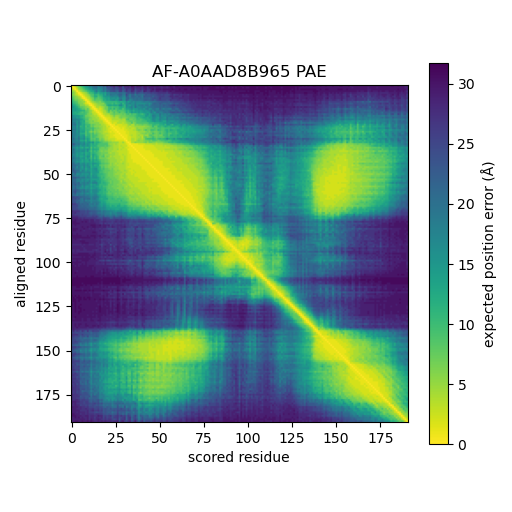M 762 N N . GLU A 1 92 ? -45.692 9.594 44.860 1.00 89.00 92 GLU A N 1
ATOM 763 C CA . GLU A 1 92 ? -46.996 10.156 45.223 1.00 89.00 92 GLU A CA 1
ATOM 764 C C . GLU A 1 92 ? -47.036 10.433 46.730 1.00 89.00 92 GLU A C 1
ATOM 766 O O . GLU A 1 92 ? -47.034 9.5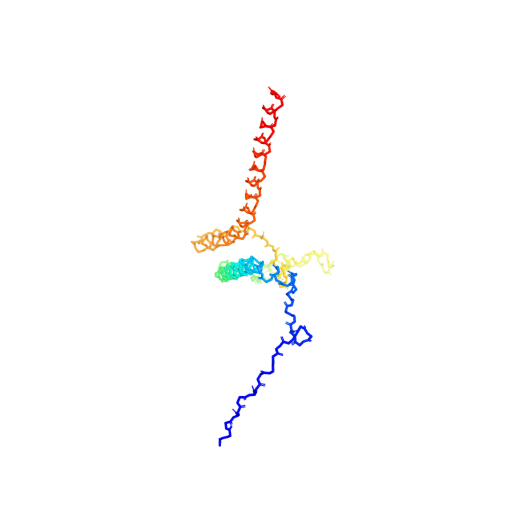12 47.549 1.00 89.00 92 GLU A O 1
ATOM 771 N N . LEU A 1 93 ? -47.043 11.713 47.107 1.00 92.12 93 LEU A N 1
ATOM 772 C CA . LEU A 1 93 ? -47.246 12.155 48.483 1.00 92.12 93 LEU A CA 1
ATOM 773 C C . LEU A 1 93 ? -48.701 12.625 48.663 1.00 92.12 93 LEU A C 1
ATOM 775 O O . LEU A 1 93 ? -49.362 12.969 47.684 1.00 92.12 93 LEU A O 1
ATOM 779 N N . PRO A 1 94 ? -49.210 12.702 49.909 1.00 92.50 94 PRO A N 1
ATOM 780 C CA . PRO A 1 94 ? -50.612 13.037 50.171 1.00 92.50 94 PRO A CA 1
ATOM 781 C C . PRO A 1 94 ? -51.102 14.368 49.577 1.00 92.50 94 PRO A C 1
ATOM 783 O O . PRO A 1 94 ? -52.292 14.502 49.313 1.00 92.50 94 PRO A O 1
ATOM 786 N N . GLU A 1 95 ? -50.212 15.344 49.365 1.00 90.62 95 GLU A N 1
ATOM 787 C CA . GLU A 1 95 ? -50.579 16.666 48.831 1.00 90.62 95 GLU A CA 1
ATOM 788 C C . GLU A 1 95 ? -49.997 16.976 47.443 1.00 90.62 95 GLU A C 1
ATOM 790 O O . GLU A 1 95 ? -50.438 17.925 46.799 1.00 90.62 95 GLU A O 1
ATOM 795 N N . HIS A 1 96 ? -48.997 16.224 46.970 1.00 88.88 96 HIS A N 1
ATOM 796 C CA . HIS A 1 96 ? -48.305 16.517 45.710 1.00 88.88 96 HIS A CA 1
ATOM 797 C C . HIS A 1 96 ? -47.496 15.321 45.194 1.00 88.88 96 HIS A C 1
ATOM 799 O O . HIS A 1 96 ? -47.185 14.388 45.928 1.00 88.88 96 HIS A O 1
ATOM 805 N N . THR A 1 97 ? -47.110 15.374 43.921 1.00 89.69 97 THR A N 1
ATOM 806 C CA . THR A 1 97 ? -46.272 14.362 43.265 1.00 89.69 97 THR A CA 1
ATOM 807 C C . THR A 1 97 ? -44.873 14.908 43.008 1.00 89.69 97 THR A C 1
ATOM 809 O O . THR A 1 97 ? -44.733 15.975 42.406 1.00 89.69 97 THR A O 1
ATOM 812 N N . VAL A 1 98 ? -43.841 14.174 43.424 1.00 89.75 98 VAL A N 1
ATOM 813 C CA . VAL A 1 98 ? -42.435 14.505 43.152 1.00 89.75 98 VAL A CA 1
ATOM 814 C C . VAL A 1 98 ? -41.909 13.554 42.083 1.00 89.75 98 VAL A C 1
ATOM 816 O O . VAL A 1 98 ? -41.917 12.342 42.275 1.00 89.75 98 VAL A O 1
ATOM 819 N N . THR A 1 99 ? -41.452 14.103 40.959 1.00 85.44 99 THR A N 1
ATOM 820 C CA . THR A 1 99 ? -40.836 13.339 39.867 1.00 85.44 99 THR A CA 1
ATOM 821 C C . THR A 1 99 ? -39.342 13.623 39.820 1.00 85.44 99 THR A C 1
ATOM 823 O O . THR A 1 99 ? -38.940 14.764 39.575 1.00 85.44 99 THR A O 1
ATOM 826 N N . ILE A 1 100 ? -38.521 12.600 40.041 1.00 84.25 100 ILE A N 1
ATOM 827 C CA . ILE A 1 100 ? -37.071 12.674 39.863 1.00 84.25 100 ILE A CA 1
ATOM 828 C C . ILE A 1 100 ? -36.781 12.239 38.427 1.00 84.25 100 ILE A C 1
ATOM 830 O O . ILE A 1 100 ? -36.917 11.065 38.108 1.00 84.25 100 ILE A O 1
ATOM 834 N N . ALA A 1 101 ? -36.427 13.181 37.554 1.00 80.62 101 ALA A N 1
ATOM 835 C CA . ALA A 1 101 ? -36.038 12.900 36.173 1.00 80.62 101 ALA A CA 1
ATOM 836 C C . ALA A 1 101 ? -34.832 13.757 35.769 1.00 80.62 101 ALA A C 1
ATOM 838 O O . ALA A 1 101 ? -34.477 14.717 36.463 1.00 80.62 101 ALA A O 1
ATOM 839 N N . ASP A 1 102 ? -34.201 13.411 34.648 1.00 77.44 102 ASP A N 1
ATOM 840 C CA . ASP A 1 102 ? -33.043 14.144 34.147 1.00 77.44 102 ASP A CA 1
ATOM 841 C C . ASP A 1 102 ? -33.433 15.561 33.683 1.00 77.44 102 ASP A C 1
ATOM 843 O O . ASP A 1 102 ? -34.497 15.802 33.104 1.00 77.44 102 ASP A O 1
ATOM 847 N N . ILE A 1 103 ? -32.537 16.523 33.908 1.00 74.62 103 ILE A N 1
ATOM 848 C CA . ILE A 1 103 ? -32.768 17.955 33.649 1.00 74.62 103 ILE A CA 1
ATOM 849 C C . ILE A 1 103 ? -33.003 18.210 32.150 1.00 74.62 103 ILE A C 1
ATOM 851 O O . ILE A 1 103 ? -33.632 19.195 31.772 1.00 74.62 103 ILE A O 1
ATOM 855 N N . GLY A 1 104 ? -32.511 17.319 31.285 1.00 70.88 104 GLY A N 1
ATOM 856 C CA . GLY A 1 104 ? -32.698 17.399 29.838 1.00 70.88 104 GLY A CA 1
ATOM 857 C C . GLY A 1 104 ? -34.092 17.007 29.332 1.00 70.88 104 GLY A C 1
ATOM 858 O O . GLY A 1 104 ? -34.404 17.332 28.186 1.00 70.88 104 GLY A O 1
ATOM 859 N N . GLU A 1 105 ? -34.905 16.311 30.133 1.00 69.00 105 GLU A N 1
ATOM 860 C CA . GLU A 1 105 ? -36.263 15.883 29.754 1.00 69.00 105 GLU A CA 1
ATOM 861 C C . GLU A 1 105 ? -37.341 16.868 30.220 1.00 69.00 105 GLU A C 1
ATOM 863 O O . GLU A 1 105 ? -38.388 16.998 29.581 1.00 69.00 105 GLU A O 1
ATOM 868 N N . ILE A 1 106 ? -37.077 17.593 31.311 1.00 70.50 106 ILE A N 1
ATOM 869 C CA . ILE A 1 106 ? -38.012 18.556 31.890 1.00 70.50 106 ILE A CA 1
ATOM 870 C C . ILE A 1 106 ? -37.733 19.954 31.319 1.00 70.50 106 ILE A C 1
ATOM 872 O O . ILE A 1 106 ? -36.703 20.572 31.587 1.00 70.50 106 ILE A O 1
ATOM 876 N N . ASP A 1 107 ? -38.686 20.494 30.558 1.00 70.06 107 ASP A N 1
ATOM 877 C CA . ASP A 1 107 ? -38.632 21.868 30.043 1.00 70.06 107 ASP A CA 1
ATOM 878 C C . ASP A 1 107 ? -38.978 22.894 31.142 1.00 70.06 107 ASP A C 1
ATOM 880 O O . ASP A 1 107 ? -40.106 23.382 31.249 1.00 70.06 107 ASP A O 1
ATOM 884 N N . PHE A 1 108 ? -37.992 23.226 31.983 1.00 68.94 108 PHE A N 1
ATOM 885 C CA . PHE A 1 108 ? -38.133 24.214 33.065 1.00 68.94 108 PHE A CA 1
ATOM 886 C C . PHE A 1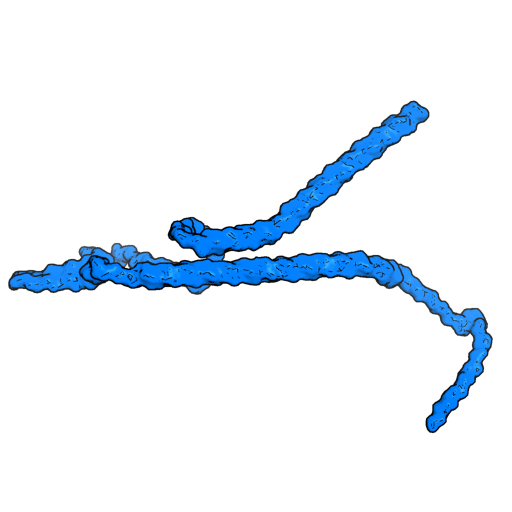 108 ? -38.333 25.657 32.573 1.00 68.94 108 PHE A C 1
ATOM 888 O O . PHE A 1 108 ? -38.744 26.517 33.352 1.00 68.94 108 PHE A O 1
ATOM 895 N N . VAL A 1 109 ? -38.036 25.945 31.302 1.00 66.75 109 VAL A N 1
ATOM 896 C CA . VAL A 1 109 ? -38.126 27.300 30.724 1.00 66.75 109 VAL A CA 1
ATOM 897 C C . VAL A 1 109 ? -39.532 27.573 30.167 1.00 66.75 109 VAL A C 1
ATOM 899 O O . VAL A 1 109 ? -39.868 28.706 29.815 1.00 66.75 109 VAL A O 1
ATOM 902 N N . GLY A 1 110 ? -40.403 26.559 30.178 1.00 59.72 110 GLY A N 1
ATOM 903 C CA . GLY A 1 110 ? -41.736 26.625 29.604 1.00 59.72 110 GLY A CA 1
ATOM 904 C C . GLY A 1 110 ? -41.681 26.560 28.079 1.00 59.72 110 GLY A C 1
ATOM 905 O O . GLY A 1 110 ? -40.672 26.896 27.468 1.00 59.72 110 GLY A O 1
ATOM 906 N N . LYS A 1 111 ? -42.821 26.180 27.487 1.00 60.28 111 LYS A N 1
ATOM 907 C CA . LYS A 1 111 ? -43.120 25.825 26.075 1.00 60.28 111 LYS A CA 1
ATOM 908 C C . LYS A 1 111 ? -42.620 26.777 24.962 1.00 60.28 111 LYS A C 1
ATOM 910 O O . LYS A 1 111 ? -43.028 26.648 23.812 1.00 60.28 111 LYS A O 1
ATOM 915 N N . GLY A 1 112 ? -41.799 27.770 25.274 1.00 58.34 112 GLY A N 1
ATOM 916 C CA . GLY A 1 112 ? -41.245 28.785 24.396 1.00 58.34 112 GLY A CA 1
ATOM 917 C C . GLY A 1 112 ? -39.907 28.423 23.757 1.00 58.34 112 GLY A C 1
ATOM 918 O O . GLY A 1 112 ? -39.094 29.321 23.615 1.00 58.34 112 GLY A O 1
ATOM 919 N N . GLY A 1 113 ? -39.652 27.163 23.381 1.00 60.50 113 GLY A N 1
ATOM 920 C CA . GLY A 1 113 ? -38.685 26.783 22.329 1.00 60.50 113 GLY A CA 1
ATOM 921 C C . GLY A 1 113 ? -37.246 27.330 22.412 1.00 60.50 113 GLY A C 1
ATOM 922 O O . GLY A 1 113 ? -36.526 27.266 21.419 1.00 60.50 113 GLY A O 1
ATOM 923 N N . PHE A 1 114 ? -36.814 27.867 23.556 1.00 61.03 114 PHE A N 1
ATOM 924 C CA . PHE A 1 114 ? -35.529 28.551 23.750 1.00 61.03 114 PHE A CA 1
ATOM 925 C C . PHE A 1 114 ? -34.481 27.634 24.395 1.00 61.03 114 PHE A C 1
ATOM 927 O O . PHE A 1 114 ? -33.592 28.093 25.109 1.00 61.03 114 PHE A O 1
ATOM 934 N N . HIS A 1 115 ? -34.556 26.326 24.144 1.00 65.31 115 HIS A N 1
ATOM 935 C CA . HIS A 1 115 ? -33.511 25.393 24.550 1.00 65.31 115 HIS A CA 1
ATOM 936 C C . HIS A 1 115 ? -32.615 25.057 23.351 1.00 65.31 115 HIS A C 1
ATOM 938 O O . HIS A 1 115 ? -33.079 24.778 22.243 1.00 65.31 115 HIS A O 1
ATOM 944 N N . LEU A 1 116 ? -31.300 25.078 23.567 1.00 66.75 116 LEU A N 1
ATOM 945 C CA . LEU A 1 116 ? -30.354 24.482 22.628 1.00 66.75 116 LEU A CA 1
ATOM 946 C C . LEU A 1 116 ? -30.665 22.977 22.598 1.00 66.75 116 LEU A C 1
ATOM 948 O O . LEU A 1 116 ? -30.681 22.328 23.642 1.00 66.75 116 LEU A O 1
ATOM 952 N N . GLY A 1 117 ? -31.016 22.439 21.428 1.00 67.44 117 GLY A N 1
ATOM 953 C CA . GLY A 1 117 ? -31.397 21.031 21.283 1.00 67.44 117 GLY A CA 1
ATOM 954 C C . GLY A 1 117 ? -30.328 20.069 21.817 1.00 67.44 117 GLY A C 1
ATOM 955 O O . GLY A 1 117 ? -29.149 20.412 21.909 1.00 67.44 117 GLY A O 1
ATOM 956 N N . GLN A 1 118 ? -30.733 18.842 22.153 1.00 67.62 118 GLN A N 1
ATOM 957 C CA . GLN A 1 118 ? -29.798 17.807 22.599 1.00 67.62 118 GLN A CA 1
ATOM 958 C C . GLN A 1 118 ? -28.728 17.562 21.524 1.00 67.62 118 GLN A C 1
ATOM 960 O O . GLN A 1 118 ? -29.053 17.312 20.359 1.00 67.62 118 GLN A O 1
ATOM 965 N N . ASN A 1 119 ? -27.451 17.601 21.915 1.00 68.56 119 ASN A N 1
ATOM 966 C CA . ASN A 1 119 ? -26.335 17.254 21.038 1.00 68.56 119 ASN A CA 1
ATOM 967 C C . ASN A 1 119 ? -26.403 15.760 20.693 1.00 68.56 119 ASN A C 1
ATOM 969 O O . ASN A 1 119 ? -25.793 14.920 21.352 1.00 68.56 119 ASN A O 1
ATOM 973 N N . LYS A 1 120 ? -27.140 15.413 19.636 1.00 68.31 120 LYS A N 1
ATOM 974 C CA . LYS A 1 120 ? -27.037 14.093 19.018 1.00 68.31 120 LYS A CA 1
ATOM 975 C C . LYS A 1 120 ? -25.685 14.040 18.326 1.00 68.31 120 LYS A C 1
ATOM 977 O O . LYS A 1 120 ? -25.483 14.685 17.299 1.00 68.31 120 LYS A O 1
ATOM 982 N N . GLY A 1 121 ? -24.745 13.310 18.924 1.00 49.66 121 GLY A N 1
ATOM 983 C CA . GLY A 1 121 ? -23.456 13.037 18.304 1.00 49.66 121 GLY A CA 1
ATOM 984 C C . GLY A 1 121 ? -23.683 12.533 16.882 1.00 49.66 121 GLY A C 1
ATOM 985 O O . GLY A 1 121 ? -24.399 11.555 16.672 1.00 49.66 121 GLY A O 1
ATOM 986 N N . PHE A 1 122 ? -23.123 13.242 15.905 1.00 46.38 122 PHE A N 1
ATOM 987 C CA . PHE A 1 122 ? -23.139 12.850 14.504 1.00 46.38 122 PHE A CA 1
ATOM 988 C C . PHE A 1 122 ? -22.622 11.409 14.394 1.00 46.38 122 PHE A C 1
ATOM 990 O O . PHE A 1 122 ? -21.441 11.160 14.625 1.00 46.38 122 PHE A O 1
ATOM 997 N N . SER A 1 123 ? -23.503 10.450 14.091 1.00 49.56 123 SER A N 1
ATOM 998 C CA . SER A 1 123 ? -23.093 9.102 1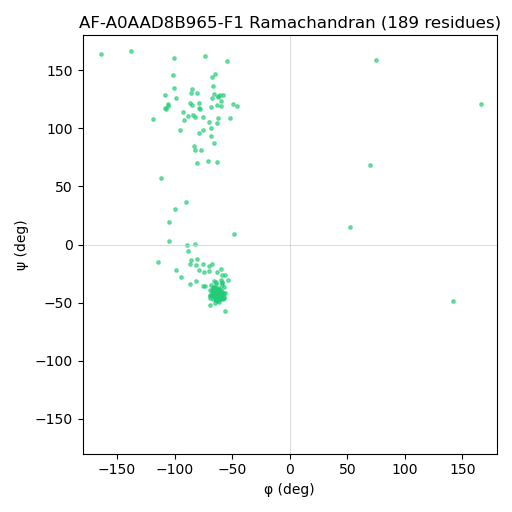3.697 1.00 49.56 123 SER A CA 1
ATOM 999 C C . SER A 1 123 ? -22.583 9.196 12.261 1.00 49.56 123 SER A C 1
ATOM 1001 O O . SER A 1 123 ? -23.387 9.450 11.359 1.00 49.56 123 SER A O 1
ATOM 1003 N N . PRO A 1 124 ? -21.273 9.043 12.003 1.00 48.50 124 PRO A N 1
ATOM 1004 C CA . PRO A 1 124 ? -20.754 9.184 10.663 1.00 48.50 124 PRO A CA 1
ATOM 1005 C C . PRO A 1 124 ? -20.969 7.861 9.922 1.00 48.50 124 PRO A C 1
ATOM 1007 O O . PRO A 1 124 ? -20.047 7.059 9.759 1.00 48.50 124 PRO A O 1
ATOM 1010 N N . GLU A 1 125 ? -22.177 7.645 9.407 1.00 48.50 125 GLU A N 1
ATOM 1011 C CA . GLU A 1 125 ? -22.335 6.934 8.137 1.00 48.50 125 GLU A CA 1
ATOM 1012 C C . GLU A 1 125 ? -22.082 7.915 6.992 1.00 48.50 125 GLU A C 1
ATOM 1014 O O . GLU A 1 125 ? -22.988 8.364 6.303 1.00 48.50 125 GLU A O 1
ATOM 1019 N N . SER A 1 126 ? -20.825 8.323 6.835 1.00 49.31 126 SER A N 1
ATOM 1020 C CA . SER A 1 126 ? -20.199 8.698 5.560 1.00 49.31 126 SER A CA 1
ATOM 1021 C C . SER A 1 126 ? -18.888 9.426 5.849 1.00 49.31 126 SER A C 1
ATOM 1023 O O . SER A 1 126 ? -18.855 10.468 6.490 1.00 49.31 126 SER A O 1
ATOM 1025 N N . ASN A 1 127 ? -17.794 8.861 5.339 1.00 45.25 127 ASN A N 1
ATOM 1026 C CA . ASN A 1 127 ? -16.457 9.462 5.288 1.00 45.25 127 ASN A CA 1
ATOM 1027 C C . ASN A 1 127 ? -15.728 9.625 6.634 1.00 45.25 127 ASN A C 1
ATOM 1029 O O . ASN A 1 127 ? -15.424 10.724 7.082 1.00 45.25 127 ASN A O 1
ATOM 1033 N N . ALA A 1 128 ? -15.342 8.498 7.235 1.00 40.19 128 ALA A N 1
ATOM 1034 C CA . ALA A 1 128 ? -14.341 8.483 8.298 1.00 40.19 128 ALA A CA 1
ATOM 1035 C C . ALA A 1 128 ? -12.921 8.490 7.703 1.00 40.19 128 ALA A C 1
ATOM 1037 O O . ALA A 1 128 ? -12.300 7.440 7.544 1.00 40.19 128 ALA A O 1
ATOM 1038 N N . ASP A 1 129 ? -12.424 9.687 7.401 1.00 45.84 129 ASP A N 1
ATOM 1039 C CA . ASP A 1 129 ? -10.990 9.991 7.375 1.00 45.84 129 ASP A CA 1
ATOM 1040 C C . ASP A 1 129 ? -10.704 10.963 8.535 1.00 45.84 129 ASP A C 1
ATOM 1042 O O . ASP A 1 129 ? -10.229 12.075 8.351 1.00 45.84 129 ASP A O 1
ATOM 1046 N N . GLU A 1 130 ? -11.048 10.555 9.761 1.00 40.53 130 GLU A N 1
ATOM 1047 C CA . GLU A 1 130 ? -10.629 11.260 10.972 1.00 40.53 130 GLU A CA 1
ATOM 1048 C C . GLU A 1 130 ? -9.778 10.342 11.845 1.00 40.53 130 GLU A C 1
ATOM 1050 O O . GLU A 1 130 ? -10.227 9.386 12.480 1.00 40.53 130 GLU A O 1
ATOM 1055 N N . THR A 1 131 ? -8.491 10.665 11.858 1.00 44.34 131 THR A N 1
ATOM 1056 C CA . THR A 1 131 ? -7.495 10.252 12.840 1.00 44.34 131 THR A CA 1
ATOM 1057 C C . THR A 1 131 ? -7.850 10.799 14.225 1.00 44.34 131 THR A C 1
ATOM 1059 O O . THR A 1 131 ? -7.171 11.677 14.749 1.00 44.34 131 THR A O 1
ATOM 1062 N N . THR A 1 132 ? -8.892 10.269 14.863 1.00 37.81 132 THR A N 1
ATOM 1063 C CA . THR A 1 132 ? -9.093 10.459 16.303 1.00 37.81 132 THR A CA 1
ATOM 1064 C C . THR A 1 132 ? -8.170 9.492 17.041 1.00 37.81 132 THR A C 1
ATOM 1066 O O . THR A 1 132 ? -8.479 8.310 17.218 1.00 37.81 132 THR A O 1
ATOM 1069 N N . HIS A 1 133 ? -6.996 9.979 17.441 1.00 41.75 133 HIS A N 1
ATOM 1070 C CA . HIS A 1 133 ? -6.083 9.288 18.347 1.00 41.75 133 HIS A CA 1
ATOM 1071 C C . HIS A 1 133 ? -6.670 9.270 19.767 1.00 41.75 133 HIS A C 1
ATOM 1073 O O . HIS A 1 133 ? -6.184 9.958 20.655 1.00 41.75 133 HIS A O 1
ATOM 1079 N N . THR A 1 134 ? -7.716 8.480 20.005 1.00 43.19 134 THR A N 1
ATOM 1080 C CA . THR A 1 134 ? -8.070 8.092 21.374 1.00 43.19 134 THR A CA 1
ATOM 1081 C C . THR A 1 134 ? -7.105 6.980 21.792 1.00 43.19 134 THR A C 1
ATOM 1083 O O . THR A 1 134 ? -7.106 5.924 21.142 1.00 43.19 134 THR A O 1
ATOM 1086 N N . PRO A 1 135 ? -6.250 7.167 22.814 1.00 43.06 135 PRO A N 1
ATOM 1087 C CA . PRO A 1 135 ? -5.407 6.092 23.307 1.00 43.06 135 PRO A CA 1
ATOM 1088 C C . PRO A 1 135 ? -6.322 5.058 23.967 1.00 43.06 135 PRO A C 1
ATOM 1090 O O . PRO A 1 135 ? -6.776 5.245 25.088 1.00 43.06 135 PRO A O 1
ATOM 1093 N N . VAL A 1 136 ? -6.627 3.973 23.249 1.00 48.56 136 VAL A N 1
ATOM 1094 C CA . VAL A 1 136 ? -7.289 2.798 23.827 1.00 48.56 136 VAL A CA 1
ATOM 1095 C C . VAL A 1 136 ? -6.282 2.160 24.776 1.00 48.56 136 VAL A C 1
ATOM 1097 O O . VAL A 1 136 ? -5.397 1.399 24.375 1.00 48.56 136 VAL A O 1
ATOM 1100 N N . THR A 1 137 ? -6.365 2.552 26.038 1.00 51.34 137 THR A N 1
ATOM 1101 C CA . THR A 1 137 ? -5.680 1.908 27.145 1.00 51.34 137 THR A CA 1
ATOM 1102 C C . THR A 1 137 ? -6.201 0.470 27.250 1.00 51.34 137 THR A C 1
ATOM 1104 O O . THR A 1 137 ? -7.402 0.233 27.281 1.00 51.34 137 THR A O 1
ATOM 1107 N N . GLY A 1 138 ? -5.306 -0.525 27.265 1.00 55.28 138 GLY A N 1
ATOM 1108 C CA . GLY A 1 138 ? -5.596 -1.752 28.019 1.00 55.28 138 GLY A CA 1
ATOM 1109 C C . GLY A 1 138 ? -5.177 -3.103 27.442 1.00 55.28 138 GLY A C 1
ATOM 1110 O O . GLY A 1 138 ? -4.561 -3.867 28.176 1.00 55.28 138 GLY A O 1
ATOM 1111 N N . SER A 1 139 ? -5.440 -3.449 26.177 1.00 64.88 139 SER A N 1
ATOM 1112 C CA . SER A 1 139 ? -5.262 -4.849 25.730 1.00 64.88 139 SER A CA 1
ATOM 1113 C C . SER A 1 139 ? -3.966 -5.103 24.940 1.00 64.88 139 SER A C 1
ATOM 1115 O O . SER A 1 139 ? -3.464 -4.253 24.202 1.00 64.88 139 SER A O 1
ATOM 1117 N N . LYS A 1 140 ? -3.376 -6.302 25.090 1.00 76.38 140 LYS A N 1
ATOM 1118 C CA . LYS A 1 140 ? -2.211 -6.739 24.285 1.00 76.38 140 LYS A CA 1
ATOM 1119 C C . LYS A 1 140 ? -2.544 -6.744 22.783 1.00 76.38 140 LYS A C 1
ATOM 1121 O O . LYS A 1 140 ? -1.687 -6.449 21.950 1.00 76.38 140 LYS A O 1
ATOM 1126 N N . GLU A 1 141 ? -3.802 -7.023 22.453 1.00 76.44 141 GLU A N 1
ATOM 1127 C CA . GLU A 1 141 ? -4.321 -7.095 21.088 1.00 76.44 141 GLU A CA 1
ATOM 1128 C C . GLU A 1 141 ? -4.381 -5.721 20.410 1.00 76.44 141 GLU A C 1
ATOM 1130 O O . GLU A 1 141 ? -3.892 -5.588 19.284 1.00 76.44 141 GLU A O 1
ATOM 1135 N N . SER A 1 142 ? -4.860 -4.677 21.101 1.00 79.00 142 SER A N 1
ATOM 1136 C CA . SER A 1 142 ? -4.934 -3.317 20.543 1.00 79.00 142 SER A CA 1
ATOM 1137 C C . SER A 1 142 ? -3.546 -2.749 20.223 1.00 79.00 142 SER A C 1
ATOM 1139 O O . SER A 1 142 ? -3.330 -2.196 19.140 1.00 79.00 142 SER A O 1
ATOM 1141 N N . LYS A 1 143 ? -2.562 -2.983 21.102 1.00 84.62 143 LYS A N 1
ATOM 1142 C CA . LYS A 1 143 ? -1.150 -2.622 20.874 1.00 84.62 143 LYS A CA 1
ATOM 1143 C C . LYS A 1 143 ? -0.561 -3.362 19.670 1.00 84.62 143 LYS A C 1
ATOM 1145 O O . LYS A 1 143 ? 0.166 -2.770 18.870 1.00 84.62 143 LYS A O 1
ATOM 1150 N N . SER A 1 144 ? -0.900 -4.644 19.504 1.00 88.06 144 SER A N 1
ATOM 1151 C CA . SER A 1 144 ? -0.425 -5.449 18.371 1.00 88.06 144 SER A CA 1
ATOM 1152 C C . SER A 1 144 ? -0.944 -4.921 17.027 1.00 88.06 144 SER A C 1
ATOM 1154 O O . SER A 1 144 ? -0.192 -4.842 16.055 1.00 88.06 144 SER A O 1
ATOM 1156 N N . ILE A 1 145 ? -2.206 -4.491 16.978 1.00 88.62 145 ILE A N 1
ATOM 1157 C CA . ILE A 1 145 ? -2.857 -3.946 15.781 1.00 88.62 145 ILE A CA 1
ATOM 1158 C C . ILE A 1 145 ? -2.267 -2.588 15.415 1.00 88.62 145 ILE A C 1
ATOM 1160 O O . ILE A 1 145 ? -1.938 -2.354 14.251 1.00 88.62 145 ILE A O 1
ATOM 1164 N N . GLN A 1 146 ? -2.039 -1.721 16.404 1.00 89.38 146 GLN A N 1
ATOM 1165 C CA . GLN A 1 146 ? -1.362 -0.439 16.194 1.00 89.38 146 GLN A CA 1
ATOM 1166 C C . GLN A 1 146 ? 0.048 -0.627 15.622 1.00 89.38 146 GLN A C 1
ATOM 1168 O O . GLN A 1 146 ? 0.418 0.048 14.659 1.00 89.38 146 GLN A O 1
ATOM 1173 N N . HIS A 1 147 ? 0.815 -1.585 16.151 1.00 91.75 147 HIS A N 1
ATOM 1174 C CA . HIS A 1 147 ? 2.145 -1.898 15.628 1.00 91.75 147 HIS A CA 1
ATOM 1175 C C . HIS A 1 147 ? 2.088 -2.400 14.173 1.00 91.75 147 HIS A C 1
ATOM 1177 O O . HIS A 1 147 ? 2.889 -1.973 13.339 1.00 91.75 147 HIS A O 1
ATOM 1183 N N . LYS A 1 148 ? 1.111 -3.252 13.830 1.00 91.94 148 LYS A N 1
ATOM 1184 C CA . LYS A 1 148 ? 0.891 -3.727 12.451 1.00 91.94 148 LYS A CA 1
ATOM 1185 C C . LYS A 1 148 ? 0.504 -2.586 11.496 1.00 91.94 148 LYS A C 1
ATOM 1187 O O . LYS A 1 148 ? 1.043 -2.511 10.390 1.00 91.94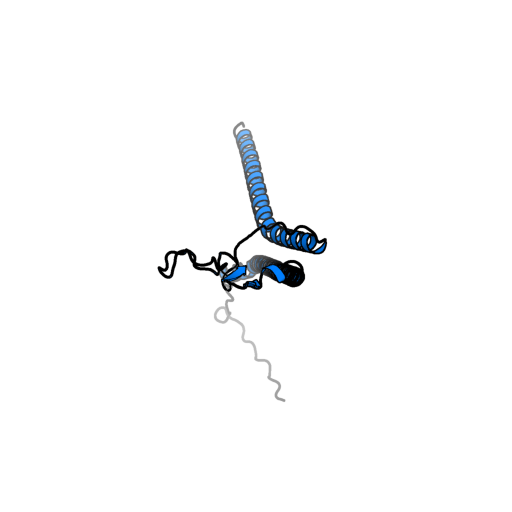 148 LYS A O 1
ATOM 1192 N N . LEU A 1 149 ? -0.362 -1.659 11.920 1.00 91.50 149 LEU A N 1
ATOM 1193 C CA . LEU A 1 149 ? -0.720 -0.467 11.135 1.00 91.50 149 LEU A CA 1
ATOM 1194 C C . LEU A 1 149 ? 0.488 0.446 10.899 1.00 91.50 149 LEU A C 1
ATOM 1196 O O . LEU A 1 149 ? 0.720 0.891 9.770 1.00 91.50 149 LEU A O 1
ATOM 1200 N N . ALA A 1 150 ? 1.281 0.693 11.943 1.00 91.62 150 ALA A N 1
ATOM 1201 C CA . ALA A 1 150 ? 2.503 1.482 11.846 1.00 91.62 150 ALA A CA 1
ATOM 1202 C C . ALA A 1 150 ? 3.513 0.830 10.890 1.00 91.62 150 ALA A C 1
ATOM 1204 O O . ALA A 1 150 ? 4.085 1.510 10.037 1.00 91.62 150 ALA A O 1
ATOM 1205 N N . ALA A 1 151 ? 3.678 -0.494 10.961 1.00 91.50 151 ALA A N 1
ATOM 1206 C CA . ALA A 1 151 ? 4.531 -1.244 10.045 1.00 91.50 151 ALA A CA 1
ATOM 1207 C C . ALA A 1 151 ? 4.085 -1.088 8.579 1.00 91.50 151 ALA A C 1
ATOM 1209 O O . ALA A 1 151 ? 4.919 -0.767 7.731 1.00 91.50 151 ALA A O 1
ATOM 1210 N N . CYS A 1 152 ? 2.786 -1.214 8.280 1.00 90.81 152 CYS A N 1
ATOM 1211 C CA . CYS A 1 152 ? 2.253 -1.008 6.924 1.00 90.81 152 CYS A CA 1
ATOM 1212 C C . CYS A 1 152 ? 2.517 0.419 6.413 1.00 90.81 152 CYS A C 1
ATOM 1214 O O . CYS A 1 152 ? 2.964 0.618 5.281 1.00 90.81 152 CYS A O 1
ATOM 1216 N N . SER A 1 153 ? 2.296 1.429 7.260 1.00 89.50 153 SER A N 1
ATOM 1217 C CA . SER A 1 153 ? 2.557 2.835 6.919 1.00 89.50 153 SER A CA 1
ATOM 1218 C C . SER A 1 153 ? 4.045 3.099 6.647 1.00 89.50 153 SER A C 1
ATOM 1220 O O . SER A 1 153 ? 4.417 3.749 5.662 1.00 89.50 153 SER A O 1
ATOM 1222 N N . ASN A 1 154 ? 4.922 2.519 7.470 1.00 89.25 154 ASN A N 1
ATOM 1223 C CA . ASN A 1 154 ? 6.370 2.608 7.307 1.00 89.25 154 ASN A CA 1
ATOM 1224 C C . ASN A 1 154 ? 6.847 1.925 6.023 1.00 89.25 154 ASN A C 1
ATOM 1226 O O . ASN A 1 154 ? 7.716 2.457 5.333 1.00 89.25 154 ASN A O 1
ATOM 1230 N N . GLN A 1 155 ? 6.262 0.788 5.646 1.00 88.06 155 GLN A N 1
ATOM 1231 C CA . GLN A 1 155 ? 6.592 0.125 4.385 1.00 88.06 155 GLN A CA 1
ATOM 1232 C C . GLN A 1 155 ? 6.254 1.014 3.176 1.00 88.06 155 GLN A C 1
ATOM 1234 O O . GLN A 1 155 ? 7.125 1.226 2.327 1.00 88.06 155 GLN A O 1
ATOM 1239 N N . LEU A 1 156 ? 5.071 1.640 3.151 1.00 85.56 156 LEU A N 1
ATOM 1240 C CA . LEU A 1 156 ? 4.655 2.560 2.079 1.00 85.56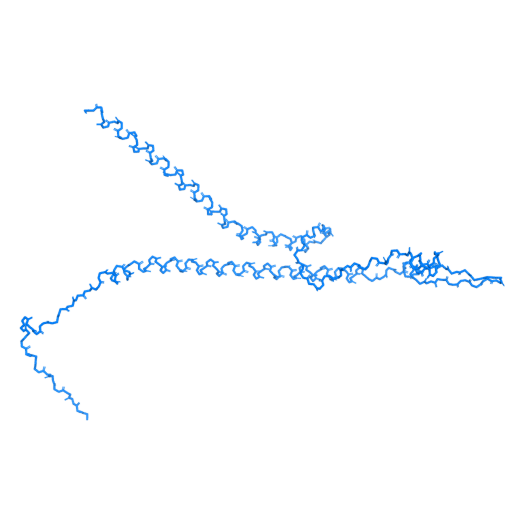 156 LEU A CA 1
ATOM 1241 C C . LEU A 1 156 ? 5.541 3.819 1.991 1.00 85.56 156 LEU A C 1
ATOM 1243 O O . LEU A 1 156 ? 5.861 4.302 0.899 1.00 85.56 156 LEU A O 1
ATOM 1247 N N . SER A 1 157 ? 5.964 4.370 3.131 1.00 85.81 157 SER A N 1
ATOM 1248 C CA . SER A 1 157 ? 6.785 5.588 3.171 1.00 85.81 157 SER A CA 1
ATOM 1249 C C . SER A 1 157 ? 8.278 5.323 2.919 1.00 85.81 157 SER A C 1
ATOM 1251 O O . SER A 1 157 ? 8.959 6.146 2.290 1.00 85.81 157 SER A O 1
ATOM 1253 N N . SER A 1 158 ? 8.789 4.152 3.315 1.00 82.31 158 SER A N 1
ATOM 1254 C CA . SER A 1 158 ? 10.198 3.762 3.162 1.00 82.31 158 SER A CA 1
ATOM 1255 C C . SER A 1 158 ? 10.661 3.768 1.701 1.00 82.31 158 SER A C 1
ATOM 1257 O O . SER A 1 158 ? 11.801 4.145 1.412 1.00 82.31 158 SER A O 1
ATOM 1259 N N . ALA A 1 159 ? 9.776 3.442 0.753 1.00 77.69 159 ALA A N 1
ATOM 1260 C CA . ALA A 1 159 ? 10.068 3.501 -0.677 1.00 77.69 159 ALA A CA 1
ATOM 1261 C C . ALA A 1 159 ? 10.407 4.933 -1.132 1.00 77.69 159 ALA A C 1
ATOM 1263 O O . ALA A 1 159 ? 11.391 5.155 -1.849 1.00 77.69 159 ALA A O 1
ATOM 1264 N N . LYS A 1 160 ? 9.645 5.930 -0.657 1.00 80.38 160 LYS A N 1
ATOM 1265 C CA . LYS A 1 160 ? 9.878 7.352 -0.962 1.00 80.38 160 LYS A CA 1
ATOM 1266 C C . LYS A 1 160 ? 11.176 7.851 -0.321 1.00 80.38 160 LYS A C 1
ATOM 1268 O O . LYS A 1 160 ? 11.948 8.564 -0.968 1.00 80.38 160 LYS A O 1
ATOM 1273 N N . LEU A 1 161 ? 11.453 7.444 0.918 1.00 83.19 161 LEU A N 1
ATOM 1274 C CA . LEU A 1 161 ? 12.682 7.807 1.634 1.00 83.19 161 LEU A CA 1
ATOM 1275 C C . LEU A 1 161 ? 13.928 7.208 0.973 1.00 83.19 161 LEU A C 1
ATOM 1277 O O . LEU A 1 161 ? 14.908 7.916 0.731 1.00 83.19 161 LEU A O 1
ATOM 1281 N N . ASN A 1 162 ? 13.872 5.933 0.589 1.00 84.50 162 ASN A N 1
ATOM 1282 C CA . ASN A 1 162 ? 14.955 5.275 -0.134 1.00 84.50 162 ASN A CA 1
ATOM 1283 C C . ASN A 1 162 ? 15.215 5.932 -1.495 1.00 84.50 162 ASN A C 1
ATOM 1285 O O . ASN A 1 162 ? 16.373 6.156 -1.851 1.00 84.50 162 ASN A O 1
ATOM 1289 N N . ALA A 1 163 ? 14.171 6.335 -2.226 1.00 85.19 163 ALA A N 1
ATOM 1290 C CA . ALA A 1 163 ? 14.328 7.082 -3.473 1.00 85.19 163 ALA A CA 1
ATOM 1291 C C . ALA A 1 163 ? 15.032 8.437 -3.257 1.00 85.19 163 ALA A C 1
ATOM 1293 O O . ALA A 1 163 ? 15.975 8.763 -3.987 1.00 85.19 163 ALA A O 1
ATOM 1294 N N . LYS A 1 164 ? 14.639 9.206 -2.229 1.00 87.50 164 LYS A N 1
ATOM 1295 C CA . LYS A 1 164 ? 15.315 10.463 -1.850 1.00 87.50 164 LYS A CA 1
ATOM 1296 C C . LYS A 1 164 ? 16.784 10.221 -1.478 1.00 87.50 164 LYS A C 1
ATOM 1298 O O . LYS A 1 164 ? 17.666 10.935 -1.962 1.00 87.50 164 LYS A O 1
ATOM 1303 N N . ARG A 1 165 ? 17.068 9.176 -0.692 1.00 90.06 165 ARG A N 1
ATOM 1304 C CA . ARG A 1 165 ? 18.431 8.784 -0.295 1.00 90.06 165 ARG A CA 1
ATOM 1305 C C . ARG A 1 165 ? 19.306 8.446 -1.504 1.00 90.06 165 ARG A C 1
ATOM 1307 O O . ARG A 1 165 ? 20.434 8.930 -1.602 1.00 90.06 165 ARG A O 1
ATOM 1314 N N . MET A 1 166 ? 18.777 7.683 -2.459 1.00 89.56 166 MET A N 1
ATOM 1315 C CA . MET A 1 166 ? 19.497 7.328 -3.685 1.00 89.56 166 MET A CA 1
ATOM 1316 C C . MET A 1 166 ? 19.757 8.545 -4.581 1.00 89.56 166 MET A C 1
ATOM 1318 O O . MET A 1 166 ? 20.872 8.687 -5.089 1.00 89.56 166 MET A O 1
ATOM 1322 N N . LYS A 1 167 ? 18.791 9.470 -4.714 1.00 90.56 167 LYS A N 1
ATOM 1323 C CA . LYS A 1 167 ? 18.996 10.752 -5.418 1.00 90.56 167 LYS A CA 1
ATOM 1324 C C . LYS A 1 167 ? 20.116 11.575 -4.775 1.00 90.56 167 LYS A C 1
ATOM 1326 O O . LYS A 1 167 ? 21.016 12.030 -5.480 1.00 90.56 167 LYS A O 1
ATOM 1331 N N . LYS A 1 168 ? 20.123 11.701 -3.440 1.00 92.94 168 LYS A N 1
ATOM 1332 C CA . LYS A 1 168 ? 21.185 12.405 -2.697 1.00 92.94 168 LYS A CA 1
ATOM 1333 C C . LYS A 1 168 ? 22.561 11.778 -2.946 1.00 92.94 168 LYS A C 1
ATOM 1335 O O . LYS A 1 168 ? 23.505 12.497 -3.271 1.00 92.94 168 LYS A O 1
ATOM 1340 N N . LYS A 1 169 ? 22.671 10.445 -2.877 1.00 93.19 169 LYS A N 1
ATOM 1341 C CA . LYS A 1 169 ? 23.922 9.714 -3.161 1.00 93.19 169 LYS A CA 1
ATOM 1342 C C . LYS A 1 169 ? 24.402 9.933 -4.600 1.00 93.19 169 LYS A C 1
ATOM 1344 O O . LYS A 1 169 ? 25.595 10.132 -4.823 1.00 93.19 169 LYS A O 1
ATOM 1349 N N . HIS A 1 170 ? 23.485 9.933 -5.570 1.00 92.81 170 HIS A N 1
ATOM 1350 C CA . HIS A 1 170 ? 23.811 10.207 -6.968 1.00 92.81 170 HIS A CA 1
ATOM 1351 C C . HIS A 1 170 ? 24.353 11.631 -7.161 1.00 92.81 170 HIS A C 1
ATOM 1353 O O . HIS A 1 170 ? 25.424 11.792 -7.745 1.00 92.81 170 HIS A O 1
ATOM 1359 N N . MET A 1 171 ? 23.687 12.649 -6.602 1.00 92.56 171 MET A N 1
ATOM 1360 C CA . MET A 1 171 ? 24.171 14.034 -6.668 1.00 92.56 171 MET A CA 1
ATOM 1361 C C . MET A 1 171 ? 25.557 14.193 -6.041 1.00 92.56 171 MET A C 1
ATOM 1363 O O . MET A 1 171 ? 26.423 14.851 -6.617 1.00 92.56 171 MET A O 1
ATOM 1367 N N . LEU A 1 172 ? 25.796 13.558 -4.889 1.00 92.88 172 LEU A N 1
ATOM 1368 C CA . LEU A 1 172 ? 27.104 13.583 -4.237 1.00 92.88 172 LEU A CA 1
ATOM 1369 C C . LEU A 1 172 ? 28.184 12.993 -5.156 1.00 92.88 172 LEU A C 1
ATOM 1371 O O . LEU A 1 172 ? 29.223 13.610 -5.380 1.00 92.88 172 LEU A O 1
ATOM 1375 N N . ARG A 1 173 ? 27.904 11.834 -5.768 1.00 92.19 173 ARG A N 1
ATOM 1376 C CA . ARG A 1 173 ? 28.813 11.176 -6.717 1.00 92.19 173 ARG A CA 1
ATOM 1377 C C . ARG A 1 173 ? 29.098 12.043 -7.949 1.00 92.19 173 ARG A C 1
ATOM 1379 O O . ARG A 1 173 ? 30.228 12.039 -8.434 1.00 92.19 173 ARG A O 1
ATOM 1386 N N . MET A 1 174 ? 28.110 12.783 -8.453 1.00 89.38 174 MET A N 1
ATOM 1387 C CA . MET A 1 174 ? 28.304 13.721 -9.566 1.00 89.38 174 MET A CA 1
ATOM 1388 C C . MET A 1 174 ? 29.209 14.892 -9.166 1.00 89.38 174 MET A C 1
ATOM 1390 O O . MET A 1 174 ? 30.151 15.204 -9.896 1.00 89.38 174 MET A O 1
ATOM 1394 N N . LYS A 1 175 ? 29.009 15.471 -7.973 1.00 89.12 175 LYS A N 1
ATOM 1395 C CA . LYS A 1 175 ? 29.875 16.535 -7.434 1.00 89.12 175 LYS A CA 1
ATOM 1396 C C . LYS A 1 175 ? 31.329 16.072 -7.269 1.00 89.12 175 LYS A C 1
ATOM 1398 O O . LYS A 1 175 ? 32.244 16.782 -7.680 1.00 89.12 175 LYS A O 1
ATOM 1403 N N . PHE A 1 176 ? 31.555 14.867 -6.741 1.00 86.19 176 PHE A N 1
ATOM 1404 C CA . PHE A 1 176 ? 32.905 14.297 -6.610 1.00 86.19 176 PHE A CA 1
ATOM 1405 C C . PHE A 1 176 ? 33.592 14.073 -7.967 1.00 86.19 176 PHE A C 1
ATOM 1407 O O . PHE A 1 176 ? 34.771 14.387 -8.127 1.00 86.19 176 PHE A O 1
ATOM 1414 N N . GLN A 1 177 ? 32.862 13.576 -8.971 1.00 85.50 177 GLN A N 1
ATOM 1415 C CA . GLN A 1 177 ? 33.412 13.394 -10.320 1.00 85.50 177 GLN A CA 1
ATOM 1416 C C . GLN A 1 177 ? 33.740 14.725 -11.010 1.00 85.50 177 GLN A C 1
ATOM 1418 O O . GLN A 1 177 ? 34.752 14.809 -11.709 1.00 85.50 177 GLN A O 1
ATOM 1423 N N . ALA A 1 178 ? 32.926 15.764 -10.799 1.00 83.12 178 ALA A N 1
ATOM 1424 C CA . ALA A 1 178 ? 33.184 17.103 -11.324 1.00 83.12 178 ALA A CA 1
ATOM 1425 C C . ALA A 1 178 ? 34.474 17.702 -10.738 1.00 83.12 178 ALA A C 1
ATOM 1427 O O . ALA A 1 178 ? 35.330 18.153 -11.501 1.00 83.12 178 ALA A O 1
ATOM 1428 N N . LYS A 1 179 ? 34.676 17.603 -9.413 1.00 79.81 179 LYS A N 1
ATOM 1429 C CA . LYS A 1 179 ? 35.920 18.042 -8.748 1.00 79.81 179 LYS A CA 1
ATOM 1430 C C . LYS A 1 179 ? 37.157 17.324 -9.304 1.00 79.81 179 LYS A C 1
ATOM 1432 O O . LYS A 1 179 ? 38.116 17.974 -9.711 1.00 79.81 179 LYS A O 1
ATOM 1437 N N . LYS A 1 180 ? 37.094 15.993 -9.449 1.00 77.00 180 LYS A N 1
ATOM 1438 C CA . LYS A 1 180 ? 38.203 15.179 -9.987 1.00 77.00 180 LYS A CA 1
ATOM 1439 C C . LYS A 1 180 ? 38.539 15.503 -11.453 1.00 77.00 180 LYS A C 1
ATOM 1441 O O . LYS A 1 180 ? 39.693 15.393 -11.866 1.00 77.00 180 LYS A O 1
ATOM 1446 N N . LYS A 1 181 ? 37.549 15.899 -12.265 1.00 70.81 181 LYS A N 1
ATOM 1447 C CA . LYS A 1 181 ? 37.777 16.373 -13.645 1.00 70.81 181 LYS A CA 1
ATOM 1448 C C . LYS A 1 181 ? 38.392 17.779 -13.684 1.00 70.81 181 LYS A C 1
ATOM 1450 O O . LYS A 1 181 ? 39.225 18.024 -14.553 1.00 70.81 181 LYS A O 1
ATOM 1455 N N . GLY A 1 182 ? 38.021 18.665 -12.757 1.00 67.25 182 GLY A N 1
ATOM 1456 C CA . GLY A 1 182 ? 38.608 20.004 -12.617 1.00 67.25 182 GLY A CA 1
ATOM 1457 C C . GLY A 1 182 ? 40.104 19.964 -12.293 1.00 67.25 182 GLY A C 1
ATOM 1458 O O . GLY A 1 182 ? 40.901 20.580 -12.997 1.00 67.25 182 GLY A O 1
ATOM 1459 N N . GLU A 1 183 ? 40.509 19.140 -11.321 1.00 61.19 183 GLU A N 1
ATOM 1460 C CA . GLU A 1 183 ? 41.926 18.965 -10.956 1.00 61.19 183 GLU A CA 1
ATOM 1461 C C . GLU A 1 183 ? 42.779 18.405 -12.103 1.00 61.19 183 GLU A C 1
ATOM 1463 O O . GLU A 1 183 ? 43.900 18.860 -12.337 1.00 61.19 183 GLU A O 1
ATOM 1468 N N . LYS A 1 184 ? 42.245 17.449 -12.878 1.00 60.03 184 LYS A N 1
ATOM 1469 C CA . LYS A 1 184 ? 42.948 16.897 -14.049 1.00 60.03 184 LYS A CA 1
ATOM 1470 C C . LYS A 1 184 ? 43.147 17.925 -15.168 1.00 60.03 184 LYS A C 1
ATOM 1472 O O . LYS A 1 184 ? 44.142 17.836 -15.884 1.00 60.03 184 LYS A O 1
ATOM 1477 N N . LYS A 1 185 ? 42.234 18.892 -15.330 1.00 58.25 185 LYS A N 1
ATOM 1478 C CA . LYS A 1 185 ? 42.396 19.992 -16.298 1.00 58.25 185 LYS A CA 1
ATOM 1479 C C . LYS A 1 185 ? 43.407 21.040 -15.816 1.00 58.25 185 LYS A C 1
ATOM 1481 O O . LYS A 1 185 ? 44.178 21.526 -16.635 1.00 58.25 185 LYS A O 1
ATOM 1486 N N . GLY A 1 186 ? 43.466 21.322 -14.511 1.00 57.66 186 GLY A N 1
ATOM 1487 C CA . GLY A 1 186 ? 44.461 22.231 -13.923 1.00 57.66 186 GLY A CA 1
ATOM 1488 C C . GLY A 1 186 ? 45.903 21.724 -14.047 1.00 57.66 186 GLY A C 1
ATOM 1489 O O . GLY A 1 186 ? 46.803 22.500 -14.346 1.00 57.66 186 GLY A O 1
ATOM 1490 N N . LYS A 1 187 ? 46.123 20.407 -13.919 1.00 57.59 187 LYS A N 1
ATOM 1491 C CA . LYS A 1 187 ? 47.454 19.796 -14.100 1.00 57.59 187 LYS A CA 1
ATOM 1492 C C . LYS A 1 187 ? 47.907 19.697 -15.564 1.00 57.59 187 LYS A C 1
ATOM 1494 O O . LYS A 1 187 ? 49.103 19.654 -15.813 1.00 57.59 187 LYS A O 1
ATOM 1499 N N . LYS A 1 188 ? 46.979 19.682 -16.531 1.00 57.09 188 LYS A N 1
ATOM 1500 C CA . LYS A 1 188 ? 47.303 19.675 -17.972 1.00 57.09 188 LYS A CA 1
ATOM 1501 C C . LYS A 1 188 ? 47.638 21.056 -18.549 1.00 57.09 188 LYS A C 1
ATOM 1503 O O . LYS A 1 188 ? 48.221 21.100 -19.617 1.00 57.09 188 LYS A O 1
ATOM 1508 N N . LYS A 1 189 ? 47.285 22.155 -17.869 1.00 55.44 189 LYS A N 1
ATOM 1509 C CA . LYS A 1 189 ? 47.609 23.533 -18.292 1.00 55.44 189 LYS A CA 1
ATOM 1510 C C . LYS A 1 189 ? 48.962 24.055 -17.772 1.00 55.44 189 LYS A C 1
ATOM 1512 O O . LYS A 1 189 ? 49.300 25.197 -18.041 1.00 55.44 189 LYS A O 1
ATOM 1517 N N . LYS A 1 190 ? 49.700 23.254 -16.994 1.00 53.22 190 LYS A N 1
ATOM 1518 C CA . LYS A 1 190 ? 51.023 23.597 -16.430 1.00 53.22 190 LYS A CA 1
ATOM 1519 C C . LYS A 1 190 ? 52.192 22.888 -17.142 1.00 53.22 190 LYS A C 1
ATOM 1521 O O . LYS A 1 190 ? 53.258 22.748 -16.554 1.00 53.22 190 LYS A O 1
ATOM 1526 N N . LYS A 1 191 ? 51.982 22.398 -18.363 1.00 43.62 191 LYS A N 1
ATOM 1527 C CA . LYS A 1 191 ? 53.038 21.903 -19.251 1.00 43.62 191 LYS A CA 1
ATOM 1528 C C . LYS A 1 191 ? 52.993 22.685 -20.546 1.00 43.62 191 LYS A C 1
ATOM 1530 O O . LYS A 1 191 ? 51.851 22.989 -20.959 1.00 43.62 191 LYS A O 1
#

Radius of gyration: 39.57 Å; Cα contacts (8 Å, |Δi|>4): 43; chains: 1; bounding box: 104×66×112 Å

Organism: Biomphalaria pfeifferi (NCBI:txid112525)

InterPro domains:
  IPR019186 Nucleolar protein 12 [PF09805] (13-81)

Nearest PDB structures (foldseek):
  6r10-assembly1_G  TM=2.331E-01  e=3.505E+00  Thermus thermophilus HB8